Protein AF-A0A968WG81-F1 (afdb_monomer)

Sequence (202 aa):
MIAADGDDDGDSGSGKDNNNTRFKLDSTDYKTRAQYDSIQSTLPEADRDGWFKRMAQYRAIDLNNKYEGRKGEFSKDFAELFTANAPKVFFFLLPIFALILKLLYVRRDFFYSEHLVFTTNYYNFFYLAGSLVMLVGLIPYVGWIKYFLVVWMVVYPLVGMKRMYNQGWFKTFVKFSMLWFIFGFFVSLALVVDVFIIMLTL

pLDDT: mean 81.0, std 17.65, range [30.91, 96.12]

Radius of gyration: 30.21 Å; Cα contacts (8 Å, |Δi|>4): 90; chains: 1; bounding box: 57×90×64 Å

Secondary structure (DSSP, 8-state):
-------------------------------SHHHHHHHHHHS-GGGSPPHHHHHHHHHHHHHHHHTTT-HHHHHHHHHHHHHHHHHHHHHHHHHHHHHHHHHHTTTS---HHHHHHHHHHHHHHHHHHHHHHHHHHTSTT-TTHHHHHHHHHHHHHHHHHHHHHT--HHHHHHHHHHHHHHHHHHHHHHHHHHHHHHHHH-

Foldseek 3Di:
DDDDDDDDDDDDDDDPDDDDPPPPPPDDDDQALVSVVVVLVPDDPVPHDDPVRSVVVRLVNVVCNVCPVPVPVVVVLLVVLLVVCVVVLVVVLLLVLLVLVCVLPVVDPDDSVNSSVLSVVLVVLVVVLVVVLVVLVVPPPRNVVNVVSVVCNVVVNLVSQCVVVVDDSVSSVVSVVVSCVVSVVVSVVSVVVSVVVSSVVD

Mean predicted aligned error: 12.17 Å

Structure (mmCIF, N/CA/C/O backbone):
data_AF-A0A968WG81-F1
#
_entry.id   AF-A0A968WG81-F1
#
loop_
_atom_site.group_PDB
_atom_site.id
_atom_site.type_symbol
_atom_site.label_atom_id
_atom_site.label_alt_id
_atom_site.label_comp_id
_atom_site.label_asym_id
_atom_site.label_entity_id
_atom_site.label_seq_id
_atom_site.pdbx_PDB_ins_code
_atom_site.Cartn_x
_atom_site.Cartn_y
_atom_site.Cartn_z
_atom_site.occupancy
_atom_site.B_iso_or_equiv
_atom_site.auth_seq_id
_atom_site.auth_comp_id
_atom_site.auth_asym_id
_atom_site.auth_atom_id
_atom_site.pdbx_PDB_model_num
ATOM 1 N N . MET A 1 1 ? 29.981 -80.162 -21.508 1.00 38.12 1 MET A N 1
ATOM 2 C CA . MET A 1 1 ? 29.676 -79.144 -20.478 1.00 38.12 1 MET A CA 1
ATOM 3 C C . MET A 1 1 ? 29.376 -77.850 -21.214 1.00 38.12 1 MET A C 1
ATOM 5 O O . MET A 1 1 ? 30.265 -77.430 -21.931 1.00 38.12 1 MET A O 1
ATOM 9 N N . ILE A 1 2 ? 28.224 -77.185 -21.189 1.00 40.78 2 ILE A N 1
ATOM 10 C CA . ILE A 1 2 ? 26.904 -77.262 -20.528 1.00 40.78 2 ILE A CA 1
ATOM 11 C C . ILE A 1 2 ? 25.983 -76.470 -21.505 1.00 40.78 2 ILE A C 1
ATOM 13 O O . ILE A 1 2 ? 26.420 -75.423 -21.968 1.00 40.78 2 ILE A O 1
ATOM 17 N N . ALA A 1 3 ? 24.952 -77.108 -22.086 1.00 36.72 3 ALA A N 1
ATOM 18 C CA . ALA A 1 3 ? 23.501 -76.783 -22.012 1.00 36.72 3 ALA A CA 1
ATOM 19 C C . ALA A 1 3 ? 23.095 -75.338 -22.422 1.00 36.72 3 ALA A C 1
ATOM 21 O O . ALA A 1 3 ? 23.625 -74.393 -21.851 1.00 36.72 3 ALA A O 1
ATOM 22 N N . ALA A 1 4 ? 22.331 -75.154 -23.520 1.00 38.69 4 ALA A N 1
ATOM 23 C CA . ALA A 1 4 ? 20.842 -75.056 -23.628 1.00 38.69 4 ALA A CA 1
ATOM 24 C C . ALA A 1 4 ? 20.319 -73.711 -23.066 1.00 38.69 4 ALA A C 1
ATOM 26 O O . ALA A 1 4 ? 20.812 -73.281 -22.034 1.00 38.69 4 ALA A O 1
ATOM 27 N N . ASP A 1 5 ? 19.400 -72.934 -23.642 1.00 36.56 5 ASP A N 1
ATOM 28 C CA . ASP A 1 5 ? 18.126 -73.134 -24.367 1.00 36.56 5 ASP A CA 1
ATOM 29 C C . ASP A 1 5 ? 17.713 -71.682 -24.781 1.00 36.56 5 ASP A C 1
ATOM 31 O O . ASP A 1 5 ? 18.088 -70.750 -24.066 1.00 36.56 5 ASP A O 1
ATOM 35 N N . GLY A 1 6 ? 17.110 -71.325 -25.914 1.00 34.47 6 GLY A N 1
ATOM 36 C CA . GLY A 1 6 ? 15.789 -71.688 -26.428 1.00 34.47 6 GLY A CA 1
ATOM 37 C C . GLY A 1 6 ? 15.222 -70.477 -27.214 1.00 34.47 6 GLY A C 1
ATOM 38 O O . GLY A 1 6 ? 15.629 -69.339 -26.963 1.00 34.47 6 GLY A O 1
ATOM 39 N N . ASP A 1 7 ? 14.358 -70.774 -28.187 1.00 37.78 7 ASP A N 1
ATOM 40 C CA . ASP A 1 7 ? 13.654 -69.922 -29.174 1.00 37.78 7 ASP A CA 1
ATOM 41 C C . ASP A 1 7 ? 12.854 -68.741 -28.538 1.00 37.78 7 ASP A C 1
ATOM 43 O O . ASP A 1 7 ? 12.717 -68.682 -27.319 1.00 37.78 7 ASP A O 1
ATOM 47 N N . ASP A 1 8 ? 12.317 -67.714 -29.213 1.00 37.50 8 ASP A N 1
ATOM 48 C CA . ASP A 1 8 ? 11.469 -67.682 -30.415 1.00 37.50 8 ASP A CA 1
ATOM 49 C C . ASP A 1 8 ? 11.127 -66.201 -30.773 1.00 37.50 8 ASP A C 1
ATOM 51 O O . ASP A 1 8 ? 11.304 -65.309 -29.938 1.00 37.50 8 ASP A O 1
ATOM 55 N N . ASP A 1 9 ? 10.583 -65.977 -31.979 1.00 35.03 9 ASP A N 1
ATOM 56 C CA . ASP A 1 9 ? 9.740 -64.835 -32.423 1.00 35.03 9 ASP A CA 1
ATOM 57 C C . ASP A 1 9 ? 10.351 -63.403 -32.473 1.00 35.03 9 ASP A C 1
ATOM 59 O O . ASP A 1 9 ? 10.823 -62.842 -31.495 1.00 35.03 9 ASP A O 1
ATOM 63 N N . GLY A 1 10 ? 10.368 -62.638 -33.570 1.00 34.22 10 GLY A N 1
ATOM 64 C CA . GLY A 1 10 ? 9.351 -62.485 -34.602 1.00 34.22 10 GLY A CA 1
ATOM 65 C C . GLY A 1 10 ? 8.498 -61.231 -34.352 1.00 34.22 10 GLY A C 1
ATOM 66 O O . GLY A 1 10 ? 7.344 -61.379 -33.989 1.00 34.22 10 GLY A O 1
ATOM 67 N N . ASP A 1 11 ? 9.008 -60.007 -34.577 1.00 34.19 11 ASP A N 1
ATOM 68 C CA . ASP A 1 11 ? 8.126 -58.892 -34.974 1.00 34.19 11 ASP A CA 1
ATOM 69 C C . ASP A 1 11 ? 8.844 -57.751 -35.721 1.00 34.19 11 ASP A C 1
ATOM 71 O O . ASP A 1 11 ? 9.979 -57.356 -35.462 1.00 34.19 11 ASP A O 1
ATOM 75 N N . SER A 1 12 ? 8.099 -57.266 -36.697 1.00 35.53 12 SER A N 1
ATOM 76 C CA . SER A 1 12 ? 8.287 -56.252 -37.711 1.00 35.53 12 SER A CA 1
ATOM 77 C C . SER A 1 12 ? 8.796 -54.876 -37.244 1.00 35.53 12 SER A C 1
ATOM 79 O O . SER A 1 12 ? 8.215 -54.193 -36.410 1.00 35.53 12 SER A O 1
ATOM 81 N N . GLY A 1 13 ? 9.857 -54.397 -37.902 1.00 30.91 13 GLY A N 1
ATOM 82 C CA . GLY A 1 13 ? 10.343 -53.014 -37.827 1.00 30.91 13 GLY A CA 1
ATOM 83 C C . GLY A 1 13 ? 10.311 -52.342 -39.197 1.00 30.91 13 GLY A C 1
ATOM 84 O O . GLY A 1 13 ? 11.353 -51.992 -39.748 1.00 30.91 13 GLY A O 1
ATOM 85 N N . SER A 1 14 ? 9.114 -52.240 -39.776 1.00 31.94 14 SER A N 1
ATOM 86 C CA . SER A 1 14 ? 8.837 -51.527 -41.025 1.00 31.94 14 SER A CA 1
ATOM 87 C C . SER A 1 14 ? 9.015 -50.013 -40.862 1.00 31.94 14 SER A C 1
ATOM 89 O O . SER A 1 14 ? 8.583 -49.441 -39.866 1.00 31.94 14 SER A O 1
ATOM 91 N N . GLY A 1 15 ? 9.576 -49.373 -41.892 1.00 34.34 15 GLY A N 1
ATOM 92 C CA . GLY A 1 15 ? 9.214 -48.006 -42.279 1.00 34.34 15 GLY A CA 1
ATOM 93 C C . GLY A 1 15 ? 9.740 -46.879 -41.394 1.00 34.34 15 GLY A C 1
ATOM 94 O O . GLY A 1 15 ? 9.049 -46.368 -40.516 1.00 34.34 15 GLY A O 1
ATOM 95 N N . LYS A 1 16 ? 10.956 -46.414 -41.695 1.00 42.81 16 LYS A N 1
ATOM 96 C CA . LYS A 1 16 ? 11.398 -45.057 -41.349 1.00 42.81 16 LYS A CA 1
ATOM 97 C C . LYS A 1 16 ? 10.627 -44.051 -42.208 1.00 42.81 16 LYS A C 1
ATOM 99 O O . LYS A 1 16 ? 11.134 -43.604 -43.234 1.00 42.81 16 LYS A O 1
ATOM 104 N N . ASP A 1 17 ? 9.452 -43.657 -41.734 1.00 38.25 17 ASP A N 1
ATOM 105 C CA . ASP A 1 17 ? 8.605 -42.680 -42.412 1.00 38.25 17 ASP A CA 1
ATOM 106 C C . ASP A 1 17 ? 8.580 -41.383 -41.600 1.00 38.25 17 ASP A C 1
ATOM 108 O O . ASP A 1 17 ? 7.757 -41.115 -40.728 1.00 38.25 17 ASP A O 1
ATOM 112 N N . ASN A 1 18 ? 9.616 -40.610 -41.890 1.00 48.72 18 ASN A N 1
ATOM 113 C CA . ASN A 1 18 ? 9.790 -39.176 -41.736 1.00 48.72 18 ASN A CA 1
ATOM 114 C C . ASN A 1 18 ? 8.481 -38.383 -41.565 1.00 48.72 18 ASN A C 1
ATOM 116 O O . ASN A 1 18 ? 7.750 -38.179 -42.527 1.00 48.72 18 ASN A O 1
ATOM 120 N N . ASN A 1 19 ? 8.286 -37.785 -40.389 1.00 38.09 19 ASN A N 1
ATOM 121 C CA . ASN A 1 19 ? 7.702 -36.449 -40.302 1.00 38.09 19 ASN A CA 1
ATOM 122 C C . ASN A 1 19 ? 8.316 -35.672 -39.136 1.00 38.09 19 ASN A C 1
ATOM 124 O O . ASN A 1 19 ? 7.880 -35.697 -37.987 1.00 38.09 19 ASN A O 1
ATOM 128 N N . ASN A 1 20 ? 9.387 -34.968 -39.496 1.00 44.31 20 ASN A N 1
ATOM 129 C CA . ASN A 1 20 ? 9.942 -33.844 -38.768 1.00 44.31 20 ASN A CA 1
ATOM 130 C C . ASN A 1 20 ? 8.883 -32.732 -38.668 1.00 44.31 20 ASN A C 1
ATOM 132 O O . ASN A 1 20 ? 8.731 -31.928 -39.580 1.00 44.31 20 ASN A O 1
ATOM 136 N N . THR A 1 21 ? 8.231 -32.609 -37.519 1.00 45.41 21 THR A N 1
ATOM 137 C CA . THR A 1 21 ? 7.708 -31.320 -37.035 1.00 45.41 21 THR A CA 1
ATOM 138 C C . THR A 1 21 ? 8.411 -30.949 -35.736 1.00 45.41 21 THR A C 1
ATOM 140 O O . THR A 1 21 ? 7.819 -30.632 -34.710 1.00 45.41 21 THR A O 1
ATOM 143 N N . ARG A 1 22 ? 9.747 -30.957 -35.789 1.00 40.47 22 ARG A N 1
ATOM 144 C CA . ARG A 1 22 ? 10.586 -30.218 -34.844 1.00 40.47 22 ARG A CA 1
ATOM 145 C C . ARG A 1 22 ? 10.687 -28.763 -35.302 1.00 40.47 22 ARG A C 1
ATOM 147 O O . ARG A 1 22 ? 11.726 -28.337 -35.783 1.00 40.47 22 ARG A O 1
ATOM 154 N N . PHE A 1 23 ? 9.615 -28.000 -35.117 1.00 48.31 23 PHE A N 1
ATOM 155 C CA . PHE A 1 23 ? 9.710 -26.545 -34.988 1.00 48.31 23 PHE A CA 1
ATOM 156 C C . PHE A 1 23 ? 9.439 -26.187 -33.526 1.00 48.31 23 PHE A C 1
ATOM 158 O O . PHE A 1 23 ? 8.400 -25.655 -33.154 1.00 48.31 23 PHE A O 1
ATOM 165 N N . LYS A 1 24 ? 10.394 -26.543 -32.661 1.00 42.59 24 LYS A N 1
ATOM 166 C CA . LYS A 1 24 ? 10.554 -25.858 -31.379 1.00 42.59 24 LYS A CA 1
ATOM 167 C C . LYS A 1 24 ? 11.456 -24.664 -31.658 1.00 42.59 24 LYS A C 1
ATOM 169 O O . LYS A 1 24 ? 12.674 -24.795 -31.615 1.00 42.59 24 LYS A O 1
ATOM 174 N N . LEU A 1 25 ? 10.847 -23.538 -32.028 1.00 43.88 25 LEU A N 1
ATOM 175 C CA . LEU A 1 25 ? 11.513 -22.245 -31.920 1.00 43.88 25 LEU A CA 1
ATOM 176 C C . LEU A 1 25 ? 11.719 -22.012 -30.430 1.00 43.88 25 LEU A C 1
ATOM 178 O O . LEU A 1 25 ? 10.769 -21.721 -29.704 1.00 43.88 25 LEU A O 1
ATOM 182 N N . ASP A 1 26 ? 12.946 -22.257 -29.988 1.00 39.94 26 ASP A N 1
ATOM 183 C CA . ASP A 1 26 ? 13.397 -21.885 -28.662 1.00 39.94 26 ASP A CA 1
ATOM 184 C C . ASP A 1 26 ? 13.177 -20.377 -28.514 1.00 39.94 26 ASP A C 1
ATOM 186 O O . ASP A 1 26 ? 13.667 -19.554 -29.290 1.00 39.94 26 ASP A O 1
ATOM 190 N N . SER A 1 27 ? 12.270 -20.044 -27.615 1.00 49.78 27 SER A N 1
ATOM 191 C CA . SER A 1 27 ? 11.744 -18.710 -27.415 1.00 49.78 27 SER A CA 1
ATOM 192 C C . SER A 1 27 ? 12.778 -17.801 -26.746 1.00 49.78 27 SER A C 1
ATOM 194 O O . SER A 1 27 ? 13.464 -18.215 -25.815 1.00 49.78 27 SER A O 1
ATOM 196 N N . THR A 1 28 ? 12.710 -16.510 -27.098 1.00 52.19 28 THR A N 1
ATOM 197 C CA . THR A 1 28 ? 13.122 -15.334 -26.295 1.00 52.19 28 THR A CA 1
ATOM 198 C C . THR A 1 28 ? 14.596 -14.896 -26.318 1.00 52.19 28 THR A C 1
ATOM 200 O O . THR A 1 28 ? 15.265 -14.928 -25.294 1.00 52.19 28 THR A O 1
ATOM 203 N N . ASP A 1 29 ? 15.062 -14.335 -27.445 1.00 56.81 29 ASP A N 1
ATOM 204 C CA . ASP A 1 29 ? 16.218 -13.412 -27.433 1.00 56.81 29 ASP A CA 1
ATOM 205 C C . ASP A 1 29 ? 16.121 -12.345 -28.550 1.00 56.81 29 ASP A C 1
ATOM 207 O O . ASP A 1 29 ? 16.888 -12.309 -29.516 1.00 56.81 29 ASP A O 1
ATOM 211 N N . TYR A 1 30 ? 15.089 -11.496 -28.479 1.00 66.19 30 TYR A N 1
ATOM 212 C CA . TYR A 1 30 ? 14.940 -10.364 -29.399 1.00 66.19 30 TYR A CA 1
ATOM 213 C C . TYR A 1 30 ? 15.793 -9.192 -28.907 1.00 66.19 30 TYR A C 1
ATOM 215 O O . TYR A 1 30 ? 15.530 -8.638 -27.841 1.00 66.19 30 TYR A O 1
ATOM 223 N N . LYS A 1 31 ? 16.785 -8.768 -29.695 1.00 69.50 31 LYS A N 1
ATOM 224 C CA . LYS A 1 31 ? 17.648 -7.625 -29.352 1.00 69.50 31 LYS A CA 1
ATOM 225 C C . LYS A 1 31 ? 17.135 -6.302 -29.909 1.00 69.50 31 LYS A C 1
ATOM 227 O O . LYS A 1 31 ? 17.548 -5.231 -29.484 1.00 69.50 31 LYS A O 1
ATOM 232 N N . THR A 1 32 ? 16.240 -6.320 -30.894 1.00 80.50 32 THR A N 1
ATOM 233 C CA . THR A 1 32 ? 15.756 -5.084 -31.531 1.00 80.50 32 THR A CA 1
ATOM 234 C C . THR A 1 32 ? 14.333 -5.250 -32.045 1.00 80.50 32 THR A C 1
ATOM 236 O O . THR A 1 32 ? 13.949 -6.333 -32.483 1.00 80.50 32 THR A O 1
ATOM 239 N N . ARG A 1 33 ? 13.551 -4.160 -32.047 1.00 82.94 33 ARG A N 1
ATOM 240 C CA . ARG A 1 33 ? 12.171 -4.154 -32.565 1.00 82.94 33 ARG A CA 1
ATOM 241 C C . ARG A 1 33 ? 12.084 -4.688 -33.997 1.00 82.94 33 ARG A C 1
ATOM 243 O O . ARG A 1 33 ? 11.244 -5.529 -34.276 1.00 82.94 33 ARG A O 1
ATOM 250 N N . ALA A 1 34 ? 13.029 -4.298 -34.856 1.00 79.62 34 ALA A N 1
ATOM 251 C CA . ALA A 1 34 ? 13.120 -4.780 -36.235 1.00 79.62 34 ALA A CA 1
ATOM 252 C C . ALA A 1 34 ? 13.326 -6.305 -36.339 1.00 79.62 34 ALA A C 1
ATOM 254 O O . ALA A 1 34 ? 12.777 -6.945 -37.234 1.00 79.62 34 ALA A O 1
ATOM 255 N N . GLN A 1 35 ? 14.086 -6.903 -35.411 1.00 80.81 35 GLN A N 1
ATOM 256 C CA . GLN A 1 35 ? 14.273 -8.356 -35.353 1.00 80.81 35 GLN A CA 1
ATOM 257 C C . GLN A 1 35 ? 12.961 -9.050 -34.975 1.00 80.81 35 GLN A C 1
ATOM 259 O O . GLN A 1 35 ? 12.592 -10.048 -35.586 1.00 80.81 35 GLN A O 1
ATOM 264 N N . TYR A 1 36 ? 12.235 -8.495 -34.006 1.00 82.44 36 TYR A N 1
ATOM 265 C CA . TYR A 1 36 ? 10.932 -9.005 -33.597 1.00 82.44 36 TYR A CA 1
ATOM 266 C C . TYR A 1 36 ? 9.879 -8.878 -34.716 1.00 82.44 36 TYR A C 1
ATOM 268 O O . TYR A 1 36 ? 9.174 -9.844 -35.000 1.00 82.44 36 TYR A O 1
ATOM 276 N N . ASP A 1 37 ? 9.831 -7.747 -35.423 1.00 84.31 37 ASP A N 1
ATOM 277 C CA . ASP A 1 37 ? 8.897 -7.523 -36.537 1.00 84.31 37 ASP A CA 1
ATOM 278 C C . ASP A 1 37 ? 9.165 -8.453 -37.726 1.00 84.31 37 ASP A C 1
ATOM 280 O O . ASP A 1 37 ? 8.228 -8.958 -38.346 1.00 84.31 37 ASP A O 1
ATOM 284 N N . SER A 1 38 ? 10.440 -8.739 -38.010 1.00 82.75 38 SER A N 1
ATOM 285 C CA . SER A 1 38 ? 10.835 -9.705 -39.039 1.00 82.75 38 SER A CA 1
ATOM 286 C C . SER A 1 38 ? 10.301 -11.106 -38.720 1.00 82.75 38 SER A C 1
ATOM 288 O O . SER A 1 38 ? 9.640 -11.714 -39.561 1.00 82.75 38 SER A O 1
ATOM 290 N N . ILE A 1 39 ? 10.474 -11.581 -37.481 1.00 80.94 39 ILE A N 1
ATOM 291 C CA . ILE A 1 39 ? 9.947 -12.886 -37.043 1.00 80.94 39 ILE A CA 1
ATOM 292 C C . ILE A 1 39 ? 8.413 -12.908 -37.041 1.00 80.94 39 ILE A C 1
ATOM 294 O O . ILE A 1 39 ? 7.806 -13.904 -37.414 1.00 80.94 39 ILE A O 1
ATOM 298 N N . GLN A 1 40 ? 7.757 -11.807 -36.684 1.00 82.94 40 GLN A N 1
ATOM 299 C CA . GLN A 1 40 ? 6.297 -11.722 -36.759 1.00 82.94 40 GLN A CA 1
ATOM 300 C C . GLN A 1 40 ? 5.772 -11.757 -38.201 1.00 82.94 40 GLN A C 1
ATOM 302 O O . GLN A 1 40 ? 4.691 -12.289 -38.454 1.00 82.94 40 GLN A O 1
ATOM 307 N N . SER A 1 41 ? 6.530 -11.224 -39.161 1.00 81.44 41 SER A N 1
ATOM 308 C CA . SER A 1 41 ? 6.141 -11.249 -40.573 1.00 81.44 41 SER A CA 1
ATOM 309 C C . SER A 1 41 ? 6.217 -12.649 -41.195 1.00 81.44 41 SER A C 1
ATOM 311 O O . SER A 1 41 ? 5.419 -12.956 -42.081 1.00 81.44 41 SER A O 1
ATOM 313 N N . THR A 1 42 ? 7.117 -13.507 -40.697 1.00 83.44 42 THR A N 1
ATOM 314 C CA . THR A 1 42 ? 7.311 -14.883 -41.184 1.00 83.44 42 THR A CA 1
ATOM 315 C C . THR A 1 42 ? 6.339 -15.895 -40.578 1.00 83.44 42 THR A C 1
ATOM 317 O O . THR A 1 42 ? 6.202 -16.995 -41.113 1.00 83.44 42 THR A O 1
ATOM 320 N N . LEU A 1 43 ? 5.639 -15.537 -39.497 1.00 82.56 43 LEU A N 1
ATOM 321 C CA . LEU A 1 43 ? 4.617 -16.385 -38.888 1.00 82.56 43 LEU A CA 1
ATOM 322 C C . LEU A 1 43 ? 3.307 -16.376 -39.704 1.00 82.56 43 LEU A C 1
ATOM 324 O O . LEU A 1 43 ? 2.896 -15.311 -40.193 1.00 82.56 43 LEU A O 1
ATOM 328 N N . PRO A 1 44 ? 2.618 -17.532 -39.814 1.00 82.69 44 PRO A N 1
ATOM 329 C CA . PRO A 1 44 ? 1.248 -17.602 -40.319 1.00 82.69 44 PRO A CA 1
ATOM 330 C C . PRO A 1 44 ? 0.333 -16.635 -39.560 1.00 82.69 44 PRO A C 1
ATOM 332 O O . PRO A 1 44 ? 0.520 -16.420 -38.365 1.00 82.69 44 PRO A O 1
ATOM 335 N N . GLU A 1 45 ? -0.681 -16.063 -40.218 1.00 76.31 45 GLU A N 1
ATOM 336 C CA . GLU A 1 45 ? -1.527 -15.021 -39.603 1.00 76.31 45 GLU A CA 1
ATOM 337 C C . GLU A 1 45 ? -2.201 -15.461 -38.297 1.00 76.31 45 GLU A C 1
ATOM 339 O O . GLU A 1 45 ? -2.405 -14.636 -37.409 1.00 76.31 45 GLU A O 1
ATOM 344 N N . ALA A 1 46 ? -2.485 -16.760 -38.167 1.00 79.69 46 ALA A N 1
ATOM 345 C CA . ALA A 1 46 ? -3.059 -17.368 -36.971 1.00 79.69 46 ALA A CA 1
ATOM 346 C C . ALA A 1 46 ? -2.100 -17.403 -35.762 1.00 79.69 46 ALA A C 1
ATOM 348 O O . ALA A 1 46 ? -2.570 -17.417 -34.627 1.00 79.69 46 ALA A O 1
ATOM 349 N N . ASP A 1 47 ? -0.784 -17.368 -35.995 1.00 80.75 47 ASP A N 1
ATOM 350 C CA . ASP A 1 47 ? 0.257 -17.488 -34.963 1.00 80.75 47 ASP A CA 1
ATOM 351 C C . ASP A 1 47 ? 0.938 -16.148 -34.636 1.00 80.75 47 ASP A C 1
ATOM 353 O O . ASP A 1 47 ? 1.838 -16.082 -33.794 1.00 80.75 47 ASP A O 1
ATOM 357 N N . ARG A 1 48 ? 0.522 -15.059 -35.295 1.00 84.50 48 ARG A N 1
ATOM 358 C CA . ARG A 1 48 ? 1.059 -13.717 -35.045 1.00 84.50 48 ARG A CA 1
ATOM 359 C C . ARG A 1 48 ? 0.638 -13.205 -33.673 1.00 84.50 48 ARG A C 1
ATOM 361 O O . ARG A 1 48 ? -0.507 -13.337 -33.241 1.00 84.50 48 ARG A O 1
ATOM 368 N N . ASP A 1 49 ? 1.558 -12.519 -33.011 1.00 84.19 49 ASP A N 1
ATOM 369 C CA . ASP A 1 49 ? 1.303 -11.900 -31.721 1.00 84.19 49 ASP A CA 1
ATOM 370 C C . ASP A 1 49 ? 0.242 -10.797 -31.854 1.00 84.19 49 ASP A C 1
ATOM 372 O O . ASP A 1 49 ? 0.373 -9.835 -32.629 1.00 84.19 49 ASP A O 1
ATOM 376 N N . GLY A 1 50 ? -0.805 -10.910 -31.033 1.00 86.56 50 GLY A N 1
ATOM 377 C CA . GLY A 1 50 ? -1.814 -9.869 -30.871 1.00 86.56 50 GLY A CA 1
ATOM 378 C C . GLY A 1 50 ? -1.208 -8.555 -30.370 1.00 86.56 50 GLY A C 1
ATOM 379 O O . GLY A 1 50 ? -0.101 -8.513 -29.828 1.00 86.56 50 GLY A O 1
ATOM 380 N N . TRP A 1 51 ? -1.954 -7.462 -30.522 1.00 83.31 51 TRP A N 1
ATOM 381 C CA . TRP A 1 51 ? -1.451 -6.110 -30.258 1.00 83.31 51 TRP A CA 1
ATOM 382 C C . TRP A 1 51 ? -0.888 -5.919 -28.836 1.00 83.31 51 TRP A C 1
ATOM 384 O O . TRP A 1 51 ? 0.132 -5.255 -28.666 1.00 83.31 51 TRP A O 1
ATOM 394 N N . PHE A 1 52 ? -1.489 -6.556 -27.825 1.00 82.56 52 PHE A N 1
ATOM 395 C CA . PHE A 1 52 ? -1.007 -6.511 -26.441 1.00 82.56 52 PHE A CA 1
ATOM 396 C C . PHE A 1 52 ? 0.336 -7.217 -26.252 1.00 82.56 52 PHE A C 1
ATOM 398 O O . PHE A 1 52 ? 1.237 -6.679 -25.610 1.00 82.56 52 PHE A O 1
ATOM 405 N N . LYS A 1 53 ? 0.481 -8.420 -26.818 1.00 82.19 53 LYS A N 1
ATOM 406 C CA . LYS A 1 53 ? 1.714 -9.207 -26.714 1.00 82.19 53 LYS A CA 1
ATOM 407 C C . LYS A 1 53 ? 2.854 -8.499 -27.445 1.00 82.19 53 LYS A C 1
ATOM 409 O O . LYS A 1 53 ? 3.949 -8.397 -26.909 1.00 82.19 53 LYS A O 1
ATOM 414 N N . ARG A 1 54 ? 2.545 -7.885 -28.589 1.00 84.56 54 ARG A N 1
ATOM 415 C CA . ARG A 1 54 ? 3.448 -7.0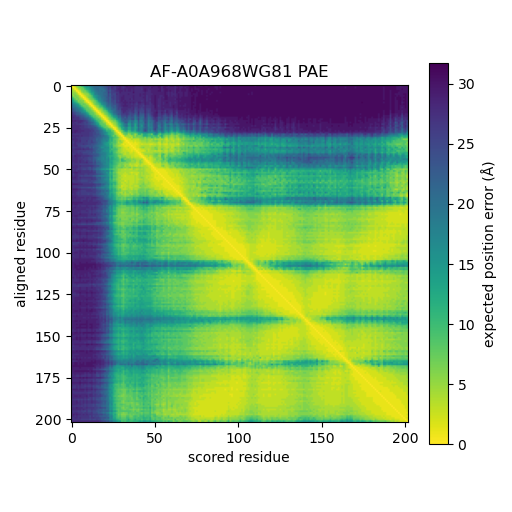14 -29.348 1.00 84.56 54 ARG A CA 1
ATOM 416 C C . ARG A 1 54 ? 3.934 -5.811 -28.552 1.00 84.56 54 ARG A C 1
ATOM 418 O O . ARG A 1 54 ? 5.132 -5.565 -28.469 1.00 84.56 54 ARG A O 1
ATOM 425 N N . MET A 1 55 ? 3.001 -5.096 -27.926 1.00 83.19 55 MET A N 1
ATOM 426 C CA . MET A 1 55 ? 3.306 -3.948 -27.075 1.00 83.19 55 MET A CA 1
ATOM 427 C C . MET A 1 55 ? 4.217 -4.352 -25.909 1.00 83.19 55 MET A C 1
ATOM 429 O O . MET A 1 55 ? 5.200 -3.667 -25.638 1.00 83.19 55 MET A O 1
ATOM 433 N N . ALA A 1 56 ? 3.937 -5.486 -25.260 1.00 83.06 56 ALA A N 1
ATOM 434 C CA . ALA A 1 56 ? 4.775 -6.015 -24.187 1.00 83.06 56 ALA A CA 1
ATOM 435 C C . ALA A 1 56 ? 6.183 -6.401 -24.678 1.00 83.06 56 ALA A C 1
ATOM 437 O O . ALA A 1 56 ? 7.165 -6.071 -24.017 1.00 83.06 56 ALA A O 1
ATOM 438 N N . GLN A 1 57 ? 6.294 -7.039 -25.848 1.00 83.06 57 GLN A N 1
ATOM 439 C CA . GLN A 1 57 ? 7.579 -7.419 -26.448 1.00 83.06 57 GLN A CA 1
ATOM 440 C C . GLN A 1 57 ? 8.418 -6.198 -26.830 1.00 83.06 57 GLN A C 1
ATOM 442 O O . GLN A 1 57 ? 9.598 -6.147 -26.496 1.00 83.06 57 GLN A O 1
ATOM 447 N N . TYR A 1 58 ? 7.820 -5.171 -27.442 1.00 84.50 58 TYR A N 1
ATOM 448 C CA . TYR A 1 58 ? 8.538 -3.927 -27.727 1.00 84.50 58 TYR A CA 1
ATOM 449 C C . TYR A 1 58 ? 9.096 -3.287 -26.461 1.00 84.50 58 TYR A C 1
ATOM 451 O O . TYR A 1 58 ? 10.266 -2.917 -26.446 1.00 84.50 58 TYR A O 1
ATOM 459 N N . ARG A 1 59 ? 8.302 -3.224 -25.386 1.00 83.25 59 ARG A N 1
ATOM 460 C CA . ARG A 1 59 ? 8.763 -2.675 -24.106 1.00 83.25 59 ARG A CA 1
ATOM 461 C C . ARG A 1 59 ? 9.877 -3.511 -23.495 1.00 83.25 59 ARG A C 1
ATOM 463 O O . ARG A 1 59 ? 10.873 -2.946 -23.067 1.00 83.25 59 ARG A O 1
ATOM 470 N N . ALA A 1 60 ? 9.766 -4.836 -23.516 1.00 80.94 60 ALA A N 1
ATOM 471 C CA . ALA A 1 60 ? 10.834 -5.708 -23.037 1.00 80.94 60 ALA A CA 1
ATOM 472 C C . ALA A 1 60 ? 12.156 -5.470 -23.793 1.00 80.94 60 ALA A C 1
ATOM 474 O O . ALA A 1 60 ? 13.207 -5.369 -23.163 1.00 80.94 60 ALA A O 1
ATOM 475 N N . ILE A 1 61 ? 12.097 -5.309 -25.120 1.00 82.81 61 ILE A N 1
ATOM 476 C CA . ILE A 1 61 ? 13.263 -5.006 -25.963 1.00 82.81 61 ILE A CA 1
ATOM 477 C C . ILE A 1 61 ? 13.829 -3.614 -25.645 1.00 82.81 61 ILE A C 1
ATOM 479 O O . ILE A 1 61 ? 15.039 -3.471 -25.486 1.00 82.81 61 ILE A O 1
ATOM 483 N N . ASP A 1 62 ? 12.977 -2.592 -25.527 1.00 83.44 62 ASP A N 1
ATOM 484 C CA . ASP A 1 62 ? 13.404 -1.223 -25.209 1.00 83.44 62 ASP A CA 1
ATOM 485 C C . ASP A 1 62 ? 14.087 -1.145 -23.843 1.00 83.44 62 ASP A C 1
ATOM 487 O O . ASP A 1 62 ? 15.154 -0.546 -23.726 1.00 83.44 62 ASP A O 1
ATOM 491 N N . LEU A 1 63 ? 13.501 -1.779 -22.822 1.00 79.31 63 LEU A N 1
ATOM 492 C CA . LEU A 1 63 ? 14.075 -1.836 -21.482 1.00 79.31 63 LEU A CA 1
ATOM 493 C C . LEU A 1 63 ? 15.401 -2.603 -21.492 1.00 79.31 63 LEU A C 1
ATOM 495 O O . LEU A 1 63 ? 16.380 -2.134 -20.914 1.00 79.31 63 LEU A O 1
ATOM 499 N N . ASN A 1 64 ? 15.464 -3.751 -22.170 1.00 81.12 64 ASN A N 1
ATOM 500 C CA . ASN A 1 64 ? 16.697 -4.529 -22.255 1.00 81.12 64 ASN A CA 1
ATOM 501 C C . ASN A 1 64 ? 17.823 -3.732 -22.927 1.00 81.12 64 ASN A C 1
ATOM 503 O O . ASN A 1 64 ? 18.930 -3.697 -22.402 1.00 81.12 64 ASN A O 1
ATOM 507 N N . ASN A 1 65 ? 17.526 -3.018 -24.015 1.00 81.56 65 ASN A N 1
ATOM 508 C CA . ASN A 1 65 ? 18.497 -2.171 -24.711 1.00 81.56 65 ASN A CA 1
ATOM 509 C C . ASN A 1 65 ? 18.891 -0.938 -23.888 1.00 81.56 65 ASN A C 1
ATOM 511 O O . ASN A 1 65 ? 20.061 -0.563 -23.847 1.00 81.56 65 ASN A O 1
ATOM 515 N N . LYS A 1 66 ? 17.936 -0.307 -23.193 1.00 79.56 66 LYS A N 1
ATOM 516 C CA . LYS A 1 66 ? 18.194 0.853 -22.327 1.00 79.56 66 LYS A CA 1
ATOM 517 C C . LYS A 1 66 ? 19.142 0.496 -21.181 1.00 79.56 66 LYS A C 1
ATOM 519 O O . LYS A 1 66 ? 20.009 1.303 -20.839 1.00 79.56 66 LYS A O 1
ATOM 524 N N . TYR A 1 67 ? 19.009 -0.702 -20.616 1.00 80.94 67 TYR A N 1
ATOM 525 C CA . TYR A 1 67 ? 19.789 -1.165 -19.465 1.00 80.94 67 TYR A CA 1
ATOM 526 C C . TYR A 1 67 ? 20.870 -2.204 -19.818 1.00 80.94 67 TYR A C 1
ATOM 528 O O . TYR A 1 67 ? 21.479 -2.788 -18.913 1.00 80.94 67 TYR A O 1
ATOM 536 N N . GLU A 1 68 ? 21.166 -2.409 -21.106 1.00 76.06 68 GLU A N 1
ATOM 537 C CA . GLU A 1 68 ? 22.229 -3.308 -21.562 1.00 76.06 68 GLU A CA 1
ATOM 538 C C . GLU A 1 68 ? 23.575 -2.849 -20.974 1.00 76.06 68 GLU A C 1
ATOM 540 O O . GLU A 1 68 ? 23.943 -1.676 -21.027 1.00 76.06 68 GLU A O 1
ATOM 545 N N . GLY A 1 69 ? 24.285 -3.757 -20.298 1.00 73.25 69 GLY A N 1
ATOM 546 C CA . GLY A 1 69 ? 25.533 -3.439 -19.589 1.00 73.25 69 GLY A CA 1
ATOM 547 C C . GLY A 1 69 ? 25.382 -2.642 -18.280 1.00 73.25 69 GLY A C 1
ATOM 548 O O . GLY A 1 69 ? 26.361 -2.506 -17.550 1.00 73.25 69 GLY A O 1
ATOM 549 N N . ARG A 1 70 ? 24.173 -2.183 -17.916 1.00 80.75 70 ARG A N 1
ATOM 550 C CA . ARG A 1 70 ? 23.886 -1.348 -16.726 1.00 80.75 70 ARG A CA 1
ATOM 551 C C . ARG A 1 70 ? 22.837 -1.983 -15.812 1.00 80.75 70 ARG A C 1
ATOM 553 O O . ARG A 1 70 ? 21.900 -1.337 -15.348 1.00 80.75 70 ARG A O 1
ATOM 560 N N . LYS A 1 71 ? 23.021 -3.273 -15.506 1.00 69.00 71 LYS A N 1
ATOM 561 C CA . LYS A 1 71 ? 22.065 -4.111 -14.748 1.00 69.00 71 LYS A CA 1
ATOM 562 C C . LYS A 1 71 ? 21.636 -3.541 -13.380 1.00 69.00 71 LYS A C 1
ATOM 564 O O . LYS A 1 71 ? 20.585 -3.924 -12.883 1.00 69.00 71 LYS A O 1
ATOM 569 N N . GLY A 1 72 ? 22.418 -2.638 -12.779 1.00 77.38 72 GLY A N 1
ATOM 570 C CA . GLY A 1 72 ? 22.085 -1.980 -11.508 1.00 77.38 72 GLY A CA 1
ATOM 571 C C . GLY A 1 72 ? 21.324 -0.652 -11.624 1.00 77.38 72 GLY A C 1
ATOM 572 O O . GLY A 1 72 ? 20.846 -0.157 -10.606 1.00 77.38 72 GLY A O 1
ATOM 573 N N . GLU A 1 73 ? 21.216 -0.056 -12.817 1.00 86.44 73 GLU A N 1
ATOM 574 C CA . GLU A 1 73 ? 20.474 1.202 -13.020 1.00 86.44 73 GLU A CA 1
ATOM 575 C C . GLU A 1 73 ? 18.968 0.951 -13.103 1.00 86.44 73 GLU A C 1
ATOM 577 O O . GLU A 1 73 ? 18.207 1.662 -12.459 1.00 86.44 73 GLU A O 1
ATOM 582 N N . PHE A 1 74 ? 18.539 -0.137 -13.755 1.00 86.00 74 PHE A N 1
ATOM 583 C CA . PHE A 1 74 ? 17.119 -0.503 -13.833 1.00 86.00 74 PHE A CA 1
ATOM 584 C C . PHE A 1 74 ? 16.459 -0.591 -12.452 1.00 86.00 74 PHE A C 1
ATOM 586 O O . PHE A 1 74 ? 15.407 -0.003 -12.223 1.00 86.00 74 PHE A O 1
ATOM 593 N N . SER A 1 75 ? 17.081 -1.309 -11.510 1.00 87.62 75 SER A N 1
ATOM 594 C CA . SER A 1 75 ? 16.513 -1.482 -10.170 1.00 87.62 75 SER A CA 1
ATOM 595 C C . SER A 1 75 ? 16.472 -0.179 -9.375 1.00 87.62 75 SER A C 1
ATOM 597 O O . SER A 1 75 ? 15.599 -0.022 -8.526 1.00 87.62 75 SER A O 1
ATOM 599 N N . LYS A 1 76 ? 17.410 0.743 -9.631 1.00 90.12 76 LYS A N 1
ATOM 600 C CA . LYS A 1 76 ? 17.433 2.065 -8.994 1.00 90.12 76 LYS A CA 1
ATOM 601 C C . LYS A 1 76 ? 16.310 2.937 -9.541 1.00 90.12 76 LYS A C 1
ATOM 603 O O . LYS A 1 76 ? 15.500 3.398 -8.746 1.00 90.12 76 LYS A O 1
ATOM 608 N N . ASP A 1 77 ? 16.210 3.062 -10.863 1.00 90.88 77 ASP A N 1
ATOM 609 C CA . ASP A 1 77 ? 15.156 3.834 -11.531 1.00 90.88 77 ASP A CA 1
ATOM 610 C C . ASP A 1 77 ? 13.768 3.294 -11.162 1.00 90.88 77 ASP A C 1
ATOM 612 O O . ASP A 1 77 ? 12.856 4.049 -10.832 1.00 90.88 77 ASP A O 1
ATOM 616 N N . PHE A 1 78 ? 13.612 1.966 -11.147 1.00 91.44 78 PHE A N 1
ATOM 617 C CA . PHE A 1 78 ? 12.377 1.321 -10.718 1.00 91.44 78 PHE A CA 1
ATOM 618 C C . PHE A 1 78 ? 12.044 1.649 -9.257 1.00 91.44 78 PHE A C 1
ATOM 620 O O . PHE A 1 78 ? 10.913 2.029 -8.964 1.00 91.44 78 PHE A O 1
ATOM 627 N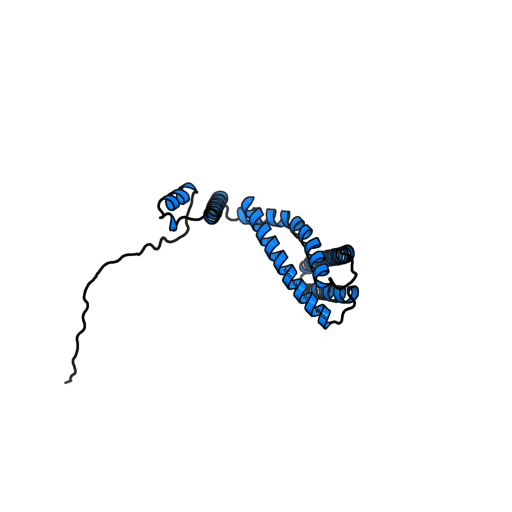 N . ALA A 1 79 ? 13.005 1.520 -8.334 1.00 93.06 79 ALA A N 1
ATOM 628 C CA . ALA A 1 79 ? 12.782 1.808 -6.916 1.00 93.06 79 ALA A CA 1
ATOM 629 C C . ALA A 1 79 ? 12.472 3.291 -6.663 1.00 93.06 79 ALA A C 1
ATOM 631 O O . ALA A 1 79 ? 11.637 3.607 -5.811 1.00 93.06 79 ALA A O 1
ATOM 632 N N . GLU A 1 80 ? 13.110 4.192 -7.408 1.00 93.69 80 GLU A N 1
ATOM 633 C CA . GLU A 1 80 ? 12.852 5.628 -7.361 1.00 93.69 80 GLU A CA 1
ATOM 634 C C . GLU A 1 80 ? 11.425 5.942 -7.818 1.00 93.69 80 GLU A C 1
ATOM 636 O O . GLU A 1 80 ? 10.665 6.559 -7.069 1.00 93.69 80 GLU A O 1
ATOM 641 N N . LEU A 1 81 ? 11.018 5.441 -8.990 1.00 93.38 81 LEU A N 1
ATOM 642 C CA . LEU A 1 81 ? 9.665 5.633 -9.519 1.00 93.38 81 LEU A CA 1
ATOM 643 C C . LEU A 1 81 ? 8.595 4.995 -8.620 1.00 93.38 81 LEU A C 1
ATOM 645 O O . LEU A 1 81 ? 7.568 5.619 -8.351 1.00 93.38 81 LEU A O 1
ATOM 649 N N . PHE A 1 82 ? 8.849 3.792 -8.100 1.00 92.75 82 PHE A N 1
ATOM 650 C CA . PHE A 1 82 ? 7.949 3.103 -7.173 1.00 92.75 82 PHE A CA 1
ATOM 651 C C . PHE A 1 82 ? 7.753 3.902 -5.879 1.00 92.75 82 PHE A C 1
ATOM 653 O O . PHE A 1 82 ? 6.626 4.142 -5.442 1.00 92.75 82 PHE A O 1
ATOM 660 N N . THR A 1 83 ? 8.844 4.394 -5.286 1.00 92.81 83 THR A N 1
ATOM 661 C CA . THR A 1 83 ? 8.780 5.215 -4.067 1.00 92.81 83 THR A CA 1
ATOM 662 C C . THR A 1 83 ? 8.098 6.558 -4.336 1.00 92.81 83 THR A C 1
ATOM 664 O O . THR A 1 83 ? 7.311 7.022 -3.510 1.00 92.81 83 THR A O 1
ATOM 667 N N . ALA A 1 84 ? 8.327 7.161 -5.505 1.00 93.38 84 ALA A N 1
ATOM 668 C CA . ALA A 1 84 ? 7.677 8.403 -5.919 1.00 93.38 84 ALA A CA 1
ATOM 669 C C . ALA A 1 84 ? 6.161 8.244 -6.143 1.00 93.38 84 ALA A C 1
ATOM 671 O O . ALA A 1 84 ? 5.398 9.195 -5.942 1.00 93.38 84 ALA A O 1
ATOM 672 N N . ASN A 1 85 ? 5.700 7.051 -6.528 1.00 92.75 85 ASN A N 1
ATOM 673 C CA . ASN A 1 85 ? 4.281 6.763 -6.723 1.00 92.75 85 ASN A CA 1
ATOM 674 C C . ASN A 1 85 ? 3.564 6.263 -5.462 1.00 92.75 85 ASN A C 1
ATOM 676 O O . ASN A 1 85 ? 2.346 6.440 -5.363 1.00 92.75 85 ASN A O 1
ATOM 680 N N . ALA A 1 86 ? 4.281 5.724 -4.470 1.00 90.25 86 ALA A N 1
ATOM 681 C CA . ALA A 1 86 ? 3.686 5.193 -3.242 1.00 90.25 86 ALA A CA 1
ATOM 682 C C . ALA A 1 86 ? 2.697 6.162 -2.547 1.00 90.25 86 ALA A C 1
ATOM 684 O O . ALA A 1 86 ? 1.584 5.730 -2.226 1.00 90.25 86 ALA A O 1
ATOM 685 N N . PRO A 1 87 ? 2.985 7.476 -2.382 1.00 90.75 87 PRO A N 1
ATOM 686 C CA . PRO A 1 87 ? 2.022 8.414 -1.798 1.00 90.75 87 PRO A CA 1
ATOM 687 C C . PRO A 1 87 ? 0.716 8.527 -2.595 1.00 90.75 87 PRO A C 1
ATOM 689 O O . PRO A 1 87 ? -0.357 8.629 -2.001 1.00 90.75 87 PRO A O 1
ATOM 692 N N . LYS A 1 88 ? 0.782 8.467 -3.934 1.00 91.44 88 LYS A N 1
ATOM 693 C CA . LYS A 1 88 ? -0.399 8.533 -4.813 1.00 91.44 88 LYS A CA 1
ATOM 694 C C . LYS A 1 88 ? -1.273 7.293 -4.637 1.00 91.44 88 LYS A C 1
ATOM 696 O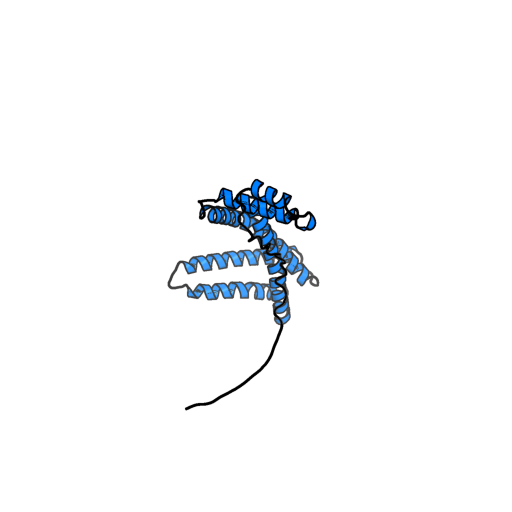 O . LYS A 1 88 ? -2.489 7.413 -4.496 1.00 91.44 88 LYS A O 1
ATOM 701 N N . VAL A 1 89 ? -0.650 6.113 -4.591 1.00 92.81 89 VAL A N 1
ATOM 702 C CA . VAL A 1 89 ? -1.343 4.836 -4.363 1.00 92.81 89 VAL A CA 1
ATOM 703 C C . VAL A 1 89 ? -2.028 4.840 -2.996 1.00 92.81 89 VAL A C 1
ATOM 705 O O . VAL A 1 89 ? -3.218 4.540 -2.902 1.00 92.81 89 VAL A O 1
ATOM 708 N N . PHE A 1 90 ? -1.328 5.257 -1.936 1.00 90.69 90 PHE A N 1
ATOM 709 C CA . PHE A 1 90 ? -1.920 5.350 -0.599 1.00 90.69 90 PHE A CA 1
ATOM 710 C C . PHE A 1 90 ? -3.071 6.352 -0.526 1.00 90.69 90 PHE A C 1
ATOM 712 O O . PHE A 1 90 ? -4.086 6.059 0.107 1.00 90.69 90 PHE A O 1
ATOM 719 N N . PHE A 1 91 ? -2.957 7.496 -1.206 1.00 91.50 91 PHE A N 1
ATOM 720 C CA . PHE A 1 91 ? -4.031 8.485 -1.262 1.00 91.50 91 PHE A CA 1
ATOM 721 C C . PHE A 1 91 ? -5.310 7.917 -1.890 1.00 91.50 91 PHE A C 1
ATOM 723 O O . PHE A 1 91 ? -6.400 8.196 -1.399 1.00 91.50 91 PHE A O 1
ATOM 730 N N . PHE A 1 92 ? -5.193 7.079 -2.924 1.00 92.75 92 PHE A N 1
ATOM 731 C CA . PHE A 1 92 ? -6.337 6.416 -3.557 1.00 92.75 92 PHE A CA 1
ATOM 732 C C . PHE A 1 92 ? -6.902 5.251 -2.725 1.00 92.75 92 PHE A C 1
ATOM 734 O O . PHE A 1 92 ? -8.110 5.007 -2.725 1.00 92.75 92 PHE A O 1
ATOM 741 N N . LEU A 1 93 ? -6.058 4.550 -1.963 1.00 92.94 93 LEU A N 1
ATOM 742 C CA . LEU A 1 93 ? -6.488 3.447 -1.099 1.00 92.94 93 LEU A CA 1
ATOM 743 C C . LEU A 1 93 ? -7.300 3.910 0.120 1.00 92.94 93 LEU A C 1
ATOM 745 O O . LEU A 1 93 ? -8.181 3.175 0.560 1.00 92.94 93 LEU A O 1
ATOM 749 N N . LEU A 1 94 ? -7.061 5.121 0.634 1.00 91.56 94 LEU A N 1
ATOM 750 C CA . LEU A 1 94 ? -7.828 5.708 1.744 1.00 91.56 94 LEU A CA 1
ATOM 751 C C . LEU A 1 94 ? -9.351 5.756 1.482 1.00 91.56 94 LEU A C 1
ATOM 753 O O . LEU A 1 94 ? -10.106 5.163 2.260 1.00 91.56 94 LEU A O 1
ATOM 757 N N . PRO A 1 95 ? -9.848 6.413 0.412 1.00 90.88 95 PRO A N 1
ATOM 758 C CA . PRO A 1 95 ? -11.277 6.448 0.120 1.00 90.88 95 PRO A CA 1
ATOM 759 C C . PRO A 1 95 ? -11.828 5.064 -0.232 1.00 90.88 95 PRO A C 1
ATOM 761 O O . PRO A 1 95 ? -12.966 4.767 0.121 1.00 90.88 95 PRO A O 1
ATOM 764 N N . ILE A 1 96 ? -11.034 4.186 -0.856 1.00 94.12 96 ILE A N 1
ATOM 765 C CA . ILE A 1 96 ? -11.443 2.799 -1.122 1.00 94.12 96 ILE A CA 1
ATOM 766 C C . ILE A 1 96 ? -11.675 2.041 0.182 1.00 94.12 96 ILE A C 1
ATOM 768 O O . ILE A 1 96 ? -12.713 1.405 0.341 1.00 94.12 96 ILE A O 1
ATOM 772 N N . PHE A 1 97 ? -10.752 2.120 1.138 1.00 93.44 97 PHE A N 1
ATOM 773 C CA . PHE A 1 97 ? -10.895 1.450 2.426 1.00 93.44 97 PHE A CA 1
ATOM 7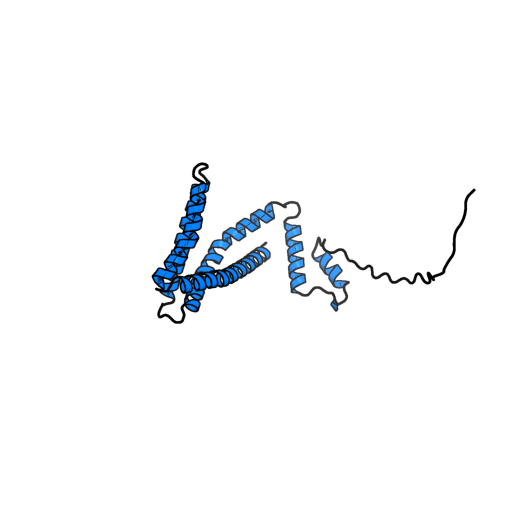74 C C . PHE A 1 97 ? -12.139 1.954 3.174 1.00 93.44 97 PHE A C 1
ATOM 776 O O . PHE A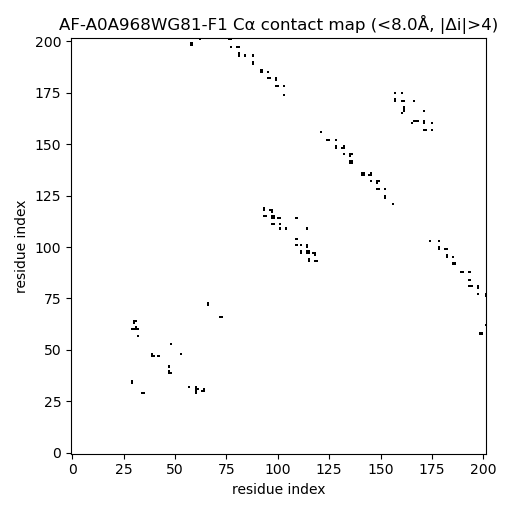 1 97 ? -12.944 1.152 3.658 1.00 93.44 97 PHE A O 1
ATOM 783 N N . ALA A 1 98 ? -12.357 3.273 3.194 1.00 92.94 98 ALA A N 1
ATOM 784 C CA . ALA A 1 98 ? -13.558 3.874 3.770 1.00 92.94 98 ALA A CA 1
ATOM 785 C C . ALA A 1 98 ? -14.842 3.423 3.049 1.00 92.94 98 ALA A C 1
ATOM 787 O O . ALA A 1 98 ? -15.860 3.157 3.691 1.00 92.94 98 ALA A O 1
ATOM 788 N N . LEU A 1 99 ? -14.799 3.288 1.720 1.00 93.44 99 LEU A N 1
ATOM 789 C CA . LEU A 1 99 ? -15.917 2.811 0.909 1.00 93.44 99 LEU A CA 1
ATOM 790 C C . LEU A 1 99 ? -16.235 1.336 1.181 1.00 93.44 99 LEU A C 1
ATOM 792 O O . LEU A 1 99 ? -17.408 0.986 1.304 1.00 93.44 99 LEU A O 1
ATOM 796 N N . ILE A 1 100 ? -15.221 0.479 1.331 1.00 92.50 100 ILE A N 1
ATOM 797 C CA . ILE A 1 100 ? -15.408 -0.934 1.693 1.00 92.50 100 ILE A CA 1
ATOM 798 C C . ILE A 1 100 ? -16.032 -1.036 3.087 1.00 92.50 100 ILE A C 1
ATOM 800 O O . ILE A 1 100 ? -16.975 -1.805 3.281 1.00 92.50 100 ILE A O 1
ATOM 804 N N . LEU A 1 101 ? -15.570 -0.229 4.051 1.00 90.12 101 LEU A N 1
ATOM 805 C CA . LEU A 1 101 ? -16.197 -0.146 5.371 1.00 90.12 101 LEU A CA 1
ATOM 806 C C . LEU A 1 101 ? -17.663 0.280 5.273 1.00 90.12 101 LEU A C 1
ATOM 808 O O . LEU A 1 101 ? -18.523 -0.386 5.850 1.00 90.12 101 LEU A O 1
ATOM 812 N N . LYS A 1 102 ? -17.969 1.326 4.500 1.00 89.75 102 LYS A N 1
ATOM 813 C CA . LYS A 1 102 ? -19.352 1.757 4.260 1.00 89.75 102 LYS A CA 1
ATOM 814 C C . LYS A 1 102 ? -20.197 0.627 3.667 1.00 89.75 102 LYS A C 1
ATOM 816 O O . LYS A 1 102 ? -21.308 0.391 4.131 1.00 89.75 102 LYS A O 1
ATOM 821 N N . LEU A 1 103 ? -19.675 -0.109 2.685 1.00 90.75 103 LEU A N 1
ATOM 822 C CA . LEU A 1 103 ? -20.380 -1.229 2.057 1.00 90.75 103 LEU A CA 1
ATOM 823 C C . LEU A 1 103 ? -20.650 -2.367 3.057 1.00 90.75 103 LEU A C 1
ATOM 825 O O . LEU A 1 103 ? -21.756 -2.902 3.124 1.00 90.75 103 LEU A O 1
ATOM 829 N N . LEU A 1 104 ? -19.667 -2.698 3.893 1.00 88.38 104 LEU A N 1
ATOM 830 C CA . LEU A 1 104 ? -19.767 -3.763 4.893 1.00 88.38 104 LEU A CA 1
ATOM 831 C C . LEU A 1 104 ? -20.692 -3.406 6.073 1.00 88.38 104 LEU A C 1
ATOM 833 O O . LEU A 1 104 ? -21.229 -4.286 6.763 1.00 88.38 104 LEU A O 1
ATOM 837 N N . TYR A 1 105 ? -20.887 -2.109 6.314 1.00 85.69 105 TYR A N 1
ATOM 838 C CA . TYR A 1 105 ? -21.737 -1.559 7.367 1.00 85.69 105 TYR A CA 1
ATOM 839 C C . TYR A 1 105 ? -22.961 -0.800 6.833 1.00 85.69 105 TYR A C 1
ATOM 841 O O . TYR A 1 105 ? -23.598 -0.094 7.602 1.00 85.69 105 TYR A O 1
ATOM 849 N N . VAL A 1 106 ? -23.383 -1.053 5.585 1.00 83.19 106 VAL A N 1
ATOM 850 C CA . VAL A 1 106 ? -24.489 -0.345 4.900 1.00 83.19 106 VAL A CA 1
ATOM 851 C C . VAL A 1 106 ? -2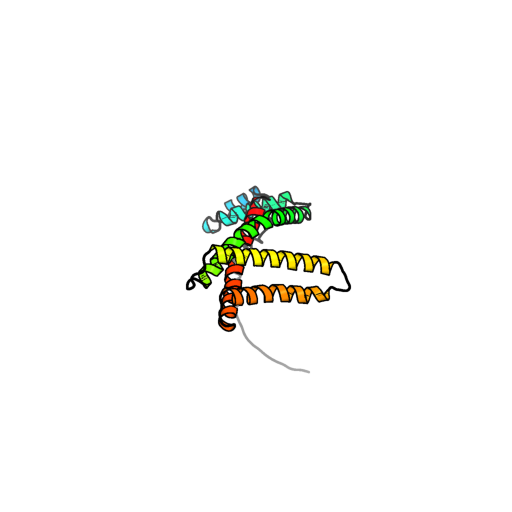5.825 -0.338 5.659 1.00 83.19 106 VAL A C 1
ATOM 853 O O . VAL A 1 106 ? -26.648 0.543 5.464 1.00 83.19 106 VAL A O 1
ATOM 856 N N . ARG A 1 107 ? -26.052 -1.311 6.552 1.00 79.00 107 ARG A N 1
ATOM 857 C CA . ARG A 1 107 ? -27.265 -1.410 7.389 1.00 79.00 107 ARG A CA 1
ATOM 858 C C . ARG A 1 107 ? -27.225 -0.544 8.657 1.00 79.00 107 ARG A C 1
ATOM 860 O O . ARG A 1 107 ? -27.994 -0.794 9.581 1.00 79.00 107 ARG A O 1
ATOM 867 N N . ARG A 1 108 ? -26.260 0.361 8.785 1.00 76.81 108 ARG A N 1
ATOM 868 C CA . ARG A 1 108 ? -26.070 1.218 9.959 1.00 76.81 108 ARG A CA 1
ATOM 869 C C . ARG A 1 108 ? -25.989 2.670 9.506 1.00 76.81 108 ARG A C 1
ATOM 871 O O . ARG A 1 108 ? -25.406 2.940 8.463 1.00 76.81 108 ARG A O 1
ATOM 878 N N . ASP A 1 109 ? -26.511 3.570 10.329 1.00 77.88 109 ASP A N 1
ATOM 879 C CA . ASP A 1 109 ? -26.577 5.012 10.062 1.00 77.88 109 ASP A CA 1
ATOM 880 C C . ASP A 1 109 ? -25.233 5.720 10.293 1.00 77.88 109 ASP A C 1
ATOM 882 O O . ASP A 1 109 ? -25.168 6.730 10.985 1.00 77.88 109 ASP A O 1
ATOM 886 N N . PHE A 1 110 ? -24.144 5.167 9.753 1.00 83.06 110 PHE A N 1
ATOM 887 C CA . PHE A 1 110 ? -22.852 5.848 9.751 1.00 83.06 110 PHE A CA 1
ATOM 888 C C . PHE A 1 110 ? -22.675 6.618 8.443 1.00 83.06 110 PHE A C 1
ATOM 890 O O . PHE A 1 110 ? -22.908 6.101 7.343 1.00 83.06 110 PHE A O 1
ATOM 897 N N . PHE A 1 111 ? -22.234 7.866 8.550 1.00 85.06 111 PHE A N 1
ATOM 898 C CA . PHE A 1 111 ? -21.920 8.681 7.384 1.00 85.06 111 PHE A CA 1
ATOM 899 C C . PHE A 1 111 ? -20.596 8.232 6.757 1.00 85.06 111 PHE A C 1
ATOM 901 O O . PHE A 1 111 ? -19.687 7.735 7.422 1.00 85.06 111 PHE A O 1
ATOM 908 N N . TYR A 1 112 ? -20.437 8.456 5.448 1.00 85.69 112 TYR A N 1
ATOM 909 C CA . TYR A 1 112 ? -19.167 8.169 4.765 1.00 85.69 112 TYR A CA 1
ATOM 910 C C . TYR A 1 112 ? -17.983 8.910 5.410 1.00 85.69 112 TYR A C 1
ATOM 912 O O . TYR A 1 112 ? -16.890 8.356 5.508 1.00 85.69 112 TYR A O 1
ATOM 920 N N . SER A 1 113 ? -18.213 10.131 5.900 1.00 86.19 113 SER A N 1
ATOM 921 C CA . SER A 1 113 ? -17.222 10.924 6.631 1.00 86.19 113 SER A CA 1
ATOM 922 C C . SER A 1 113 ? -16.709 10.217 7.886 1.00 86.19 113 SER A C 1
ATOM 924 O O . SER A 1 113 ? -15.516 10.273 8.162 1.00 86.19 113 SER A O 1
ATOM 926 N N . GLU A 1 114 ? -17.561 9.503 8.618 1.00 88.25 114 GLU A N 1
ATOM 927 C CA . GLU A 1 114 ? -17.168 8.789 9.837 1.00 88.25 114 GLU A CA 1
ATOM 928 C C . GLU A 1 114 ? -16.264 7.599 9.506 1.00 88.25 114 GLU A C 1
ATOM 930 O O . GLU A 1 114 ? -15.221 7.411 10.136 1.00 88.25 114 GLU A O 1
ATOM 935 N N . HIS A 1 115 ? -16.606 6.838 8.461 1.00 88.94 115 HIS A N 1
ATOM 936 C CA . HIS A 1 115 ? -15.749 5.771 7.940 1.00 88.94 115 HIS A CA 1
ATOM 937 C C . HIS A 1 115 ? -14.410 6.312 7.428 1.00 88.94 115 HIS A C 1
ATOM 939 O O . HIS A 1 115 ? -13.365 5.700 7.660 1.00 88.94 115 HIS A O 1
ATOM 945 N N . LEU A 1 116 ? -14.423 7.466 6.759 1.00 90.69 116 LEU A N 1
ATOM 946 C CA . LEU A 1 116 ? -13.220 8.111 6.246 1.00 90.69 116 LEU A CA 1
ATOM 947 C C . LEU A 1 116 ? -12.309 8.584 7.383 1.00 90.69 116 LEU A C 1
ATOM 949 O O . LEU A 1 116 ? -11.124 8.270 7.377 1.00 90.69 116 LEU A O 1
ATOM 953 N N . VAL A 1 117 ? -12.854 9.258 8.399 1.00 91.56 117 VAL A N 1
ATOM 954 C CA . VAL A 1 117 ? -12.093 9.686 9.584 1.00 91.56 117 VAL A CA 1
ATOM 955 C C . VAL A 1 117 ? -11.505 8.480 10.314 1.00 91.56 117 VAL A C 1
ATOM 957 O O . VAL A 1 117 ? -10.330 8.508 10.681 1.00 91.56 117 VAL A O 1
ATOM 960 N N . PHE A 1 118 ? -12.271 7.400 10.491 1.00 90.19 118 PHE A N 1
ATOM 961 C CA . PHE A 1 118 ? -11.761 6.159 11.082 1.00 90.19 118 PHE A CA 1
ATOM 962 C C . PHE A 1 118 ? -10.580 5.589 10.286 1.00 90.19 118 PHE A C 1
ATOM 964 O O . PHE A 1 118 ? -9.547 5.244 10.858 1.00 90.19 118 PHE A O 1
ATOM 971 N N . THR A 1 119 ? -10.713 5.552 8.962 1.00 92.25 119 THR A N 1
ATOM 972 C CA . THR A 1 119 ? -9.674 5.074 8.042 1.00 92.25 119 THR A CA 1
ATOM 973 C C . THR A 1 119 ? -8.408 5.918 8.132 1.00 92.25 119 THR A C 1
ATOM 975 O O . THR A 1 119 ? -7.318 5.376 8.291 1.00 92.25 119 THR A O 1
ATOM 978 N N . THR A 1 120 ? -8.539 7.243 8.099 1.00 91.94 120 THR A N 1
ATOM 979 C CA . THR A 1 120 ? -7.404 8.165 8.221 1.00 91.94 120 THR A CA 1
ATOM 980 C C . THR A 1 120 ? -6.684 7.991 9.555 1.00 91.94 120 THR A C 1
ATOM 982 O O . THR A 1 120 ? -5.459 7.909 9.586 1.00 91.94 120 THR A O 1
ATOM 985 N N . ASN A 1 121 ? -7.424 7.863 10.663 1.00 91.62 121 ASN A N 1
ATOM 986 C CA . ASN A 1 121 ? -6.825 7.583 11.970 1.00 91.62 121 ASN A CA 1
ATOM 987 C C . ASN A 1 121 ? -6.088 6.239 11.986 1.00 91.62 121 ASN A C 1
ATOM 989 O O . ASN A 1 121 ? -4.986 6.151 12.528 1.00 91.62 121 ASN A O 1
ATOM 993 N N . TYR A 1 122 ? -6.660 5.207 11.363 1.00 91.19 122 TYR A N 1
ATOM 994 C CA . TYR A 1 122 ? -6.010 3.907 11.245 1.00 91.19 122 TYR A CA 1
ATOM 995 C C . TYR A 1 122 ? -4.696 3.982 10.455 1.00 91.19 122 TYR A C 1
ATOM 997 O O . TYR A 1 122 ? -3.686 3.446 10.905 1.00 91.19 122 TYR A O 1
ATOM 1005 N N . TYR A 1 123 ? -4.677 4.695 9.329 1.00 91.00 123 TYR A N 1
ATOM 1006 C CA . TYR A 1 123 ? -3.460 4.903 8.542 1.00 91.00 123 TYR A CA 1
ATOM 1007 C C . TYR A 1 123 ? -2.402 5.702 9.302 1.00 91.00 123 TYR A C 1
ATOM 1009 O O . TYR A 1 123 ? -1.242 5.303 9.323 1.00 91.00 123 TYR A O 1
ATOM 1017 N N . ASN A 1 124 ? -2.789 6.782 9.985 1.00 92.81 124 ASN A N 1
ATOM 1018 C CA . ASN A 1 124 ? -1.867 7.556 10.821 1.00 92.81 124 ASN A CA 1
ATOM 1019 C C . ASN A 1 124 ? -1.229 6.682 11.904 1.00 92.81 124 ASN A C 1
ATOM 1021 O O . ASN A 1 124 ? -0.019 6.732 12.116 1.00 92.81 124 ASN A O 1
ATOM 1025 N N . PHE A 1 125 ? -2.034 5.842 12.555 1.00 93.75 125 PHE A N 1
ATOM 1026 C CA . PHE A 1 125 ? -1.542 4.870 13.519 1.00 93.75 125 PHE A CA 1
ATOM 1027 C C . PHE A 1 125 ? -0.604 3.838 12.877 1.00 93.75 125 PHE A C 1
ATOM 1029 O O . PHE A 1 125 ? 0.443 3.540 13.444 1.00 93.75 125 PHE A O 1
ATOM 1036 N N . PHE A 1 126 ? -0.933 3.324 11.689 1.00 92.38 126 PHE A N 1
ATOM 1037 C CA . PHE A 1 126 ? -0.084 2.388 10.951 1.00 92.38 126 PHE A CA 1
ATOM 1038 C C . PHE A 1 126 ? 1.279 3.005 10.610 1.00 92.38 126 PHE A C 1
ATOM 1040 O O . PHE A 1 126 ? 2.308 2.374 10.845 1.00 92.38 126 PHE A O 1
ATOM 1047 N N . TYR A 1 127 ? 1.309 4.251 10.128 1.00 91.69 127 TYR A N 1
ATOM 1048 C CA . TYR A 1 127 ? 2.555 4.969 9.848 1.00 91.69 127 TYR A CA 1
ATOM 1049 C C . TYR A 1 127 ? 3.365 5.250 11.116 1.00 91.69 127 TYR A C 1
ATOM 1051 O O . TYR A 1 127 ? 4.582 5.076 11.108 1.00 91.69 127 TYR A O 1
ATOM 1059 N N . LEU A 1 128 ? 2.706 5.629 12.215 1.00 94.31 128 LEU A N 1
ATOM 1060 C CA . LEU A 1 128 ? 3.357 5.834 13.509 1.00 94.31 128 LEU A CA 1
ATOM 1061 C C . LEU A 1 128 ? 3.954 4.530 14.058 1.00 94.31 128 LEU A C 1
ATOM 1063 O O . LEU A 1 128 ? 5.098 4.497 14.495 1.00 94.31 128 LEU A O 1
ATOM 1067 N N . ALA A 1 129 ? 3.197 3.436 14.032 1.00 93.62 129 ALA A N 1
ATOM 1068 C CA . ALA A 1 129 ? 3.684 2.142 14.490 1.00 93.62 129 ALA A CA 1
ATOM 1069 C C . ALA A 1 129 ? 4.820 1.626 13.591 1.00 93.62 129 ALA A C 1
ATOM 1071 O O . ALA A 1 129 ? 5.820 1.124 14.099 1.00 93.62 129 ALA A O 1
ATOM 1072 N N . GLY A 1 130 ? 4.708 1.804 12.272 1.00 92.25 130 GLY A N 1
ATOM 1073 C CA . GLY A 1 130 ? 5.748 1.443 11.310 1.00 92.25 130 GLY A CA 1
ATOM 1074 C C . GLY A 1 130 ? 7.048 2.223 11.515 1.00 92.25 130 GLY A C 1
ATOM 1075 O O . GLY A 1 130 ? 8.125 1.626 11.510 1.00 92.25 130 GLY A O 1
ATOM 1076 N N . SER A 1 131 ? 6.969 3.533 11.771 1.00 93.19 131 SER A N 1
ATOM 1077 C CA . SER A 1 131 ? 8.154 4.347 12.064 1.00 93.19 131 SER A CA 1
ATOM 1078 C C . SER A 1 131 ? 8.813 3.947 13.387 1.00 93.19 131 SER A C 1
ATOM 1080 O O . SER A 1 131 ? 10.038 3.846 13.451 1.00 93.19 131 SER A O 1
ATOM 1082 N N . LEU A 1 132 ? 8.026 3.605 14.414 1.00 93.94 132 LEU A N 1
ATOM 1083 C CA . LEU A 1 132 ? 8.544 3.041 15.664 1.00 93.94 132 LEU A CA 1
ATOM 1084 C C . LEU A 1 132 ? 9.219 1.679 15.454 1.00 93.94 132 LEU A C 1
ATOM 1086 O O . LEU A 1 132 ? 10.269 1.429 16.041 1.00 93.94 132 LEU A O 1
ATOM 1090 N N . VAL A 1 133 ? 8.663 0.811 14.603 1.00 93.12 133 VAL A N 1
ATOM 1091 C CA . VAL A 1 133 ? 9.286 -0.476 14.248 1.00 93.12 133 VAL A CA 1
ATOM 1092 C C . VAL A 1 133 ? 10.649 -0.257 13.590 1.00 93.12 133 VAL A C 1
ATOM 1094 O O . VAL A 1 133 ? 11.610 -0.930 13.963 1.00 93.12 133 VAL A O 1
ATOM 1097 N N . MET A 1 134 ? 10.756 0.696 12.658 1.00 91.38 134 MET A N 1
ATOM 1098 C CA . MET A 1 134 ? 12.037 1.053 12.038 1.00 91.38 134 MET A CA 1
ATOM 1099 C C . MET A 1 134 ? 13.032 1.592 13.073 1.00 91.38 134 MET A C 1
ATOM 1101 O O . MET A 1 134 ? 14.174 1.142 13.103 1.00 91.38 134 MET A O 1
ATOM 1105 N N . LEU A 1 135 ? 12.593 2.487 13.965 1.00 92.12 135 LEU A N 1
ATOM 1106 C CA . LEU A 1 135 ? 13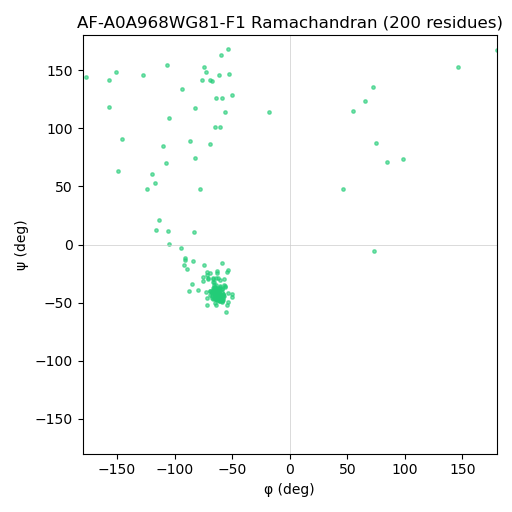.435 3.083 15.007 1.00 92.12 135 LEU A CA 1
ATOM 1107 C C . LEU A 1 135 ? 13.976 2.035 15.991 1.00 92.12 135 LEU A C 1
ATOM 1109 O O . LEU A 1 135 ? 15.169 2.002 16.276 1.00 92.12 135 LEU A O 1
ATOM 1113 N N . VAL A 1 136 ? 13.110 1.144 16.477 1.00 92.19 136 VAL A N 1
ATOM 1114 C CA . VAL A 1 136 ? 13.486 0.026 17.359 1.00 92.19 136 VAL A CA 1
ATOM 1115 C C . VAL A 1 136 ? 14.420 -0.946 16.639 1.00 92.19 136 VAL A C 1
ATOM 1117 O O . VAL A 1 136 ? 15.324 -1.500 17.260 1.00 92.19 136 VAL A O 1
ATOM 1120 N N . GLY A 1 137 ? 14.234 -1.139 15.331 1.00 88.00 137 GLY A N 1
ATOM 1121 C CA . GLY A 1 137 ? 15.085 -1.990 14.501 1.00 88.00 137 GLY A CA 1
ATOM 1122 C C . GLY A 1 137 ? 16.540 -1.523 14.401 1.00 88.00 137 GLY A C 1
ATOM 1123 O O . GLY A 1 137 ? 17.417 -2.357 14.191 1.00 88.00 137 GLY A O 1
ATOM 1124 N N . LEU A 1 138 ? 16.814 -0.230 14.604 1.00 89.81 138 LEU A N 1
ATOM 1125 C CA . LEU A 1 138 ? 18.176 0.319 14.625 1.00 89.81 138 LEU A CA 1
ATOM 1126 C C . LEU A 1 138 ? 18.938 -0.020 15.915 1.00 89.81 138 LEU A C 1
ATOM 1128 O O . LEU A 1 138 ? 20.161 0.095 15.950 1.00 89.81 138 LEU A O 1
ATOM 1132 N N . ILE A 1 139 ? 18.235 -0.429 16.978 1.00 92.25 139 ILE A N 1
ATOM 1133 C CA . ILE A 1 139 ? 18.824 -0.682 18.293 1.00 92.25 139 ILE A CA 1
ATOM 1134 C C . ILE A 1 139 ? 18.919 -2.206 18.521 1.00 92.25 139 ILE A C 1
ATOM 1136 O O . ILE A 1 139 ? 17.903 -2.862 18.774 1.00 92.25 139 ILE A O 1
ATOM 1140 N N . PRO A 1 140 ? 20.129 -2.798 18.502 1.00 82.12 140 PRO A N 1
ATOM 1141 C CA . PRO A 1 140 ? 20.308 -4.255 18.474 1.00 82.12 140 PRO A CA 1
ATOM 1142 C C . PRO A 1 140 ? 19.777 -4.995 19.716 1.00 82.12 140 PRO A C 1
ATOM 1144 O O . PRO A 1 140 ? 19.437 -6.172 19.625 1.00 82.12 140 PRO A O 1
ATOM 1147 N N . TYR A 1 141 ? 19.635 -4.321 20.862 1.00 84.38 141 TYR A N 1
ATOM 1148 C CA . TYR A 1 141 ? 19.223 -4.943 22.132 1.00 84.38 141 TYR A CA 1
ATOM 1149 C C . TYR A 1 141 ? 17.708 -4.946 22.398 1.00 84.38 141 TYR A C 1
ATOM 1151 O O . TYR A 1 141 ? 17.241 -5.653 23.290 1.00 84.38 141 TYR A O 1
ATOM 1159 N N . VAL A 1 142 ? 16.915 -4.184 21.637 1.00 88.00 142 VAL A N 1
ATOM 1160 C CA . VAL A 1 142 ? 15.456 -4.045 21.852 1.00 88.00 142 VAL A CA 1
ATOM 1161 C C . VAL A 1 142 ? 14.625 -4.575 20.686 1.00 88.00 142 VAL A C 1
ATOM 1163 O O . VAL A 1 142 ? 13.412 -4.382 20.634 1.00 88.00 142 VAL A O 1
ATOM 1166 N N . GLY A 1 143 ? 15.250 -5.316 19.769 1.00 83.56 143 GLY A N 1
ATOM 1167 C CA . GLY A 1 143 ? 14.596 -5.841 18.571 1.00 83.56 143 GLY A CA 1
ATOM 1168 C C . GLY A 1 143 ? 13.391 -6.751 18.837 1.00 83.56 143 GLY A C 1
ATOM 1169 O O . GLY A 1 143 ? 12.605 -6.972 17.926 1.00 83.56 143 GLY A O 1
ATOM 1170 N N . TRP A 1 144 ? 13.192 -7.261 20.054 1.00 88.69 144 TRP A N 1
ATOM 1171 C CA . TRP A 1 144 ? 12.004 -8.035 20.428 1.00 88.69 144 TRP A CA 1
ATOM 1172 C C . TRP A 1 144 ? 10.733 -7.172 20.550 1.00 88.69 144 TRP A C 1
ATOM 1174 O O . TRP A 1 144 ? 9.631 -7.664 20.306 1.00 88.69 144 TRP A O 1
ATOM 1184 N N . ILE A 1 145 ? 10.871 -5.872 20.843 1.00 90.75 145 ILE A N 1
ATOM 1185 C CA . ILE A 1 145 ? 9.751 -4.921 20.959 1.00 90.75 145 ILE A CA 1
ATOM 1186 C C . ILE A 1 145 ? 9.001 -4.792 19.627 1.00 90.75 145 ILE A C 1
ATOM 1188 O O . ILE A 1 145 ? 7.784 -4.601 19.613 1.00 90.75 145 ILE A O 1
ATOM 1192 N N . LYS A 1 146 ? 9.690 -4.989 18.494 1.00 90.25 146 LYS A N 1
ATOM 1193 C CA . LYS A 1 146 ? 9.067 -4.952 17.164 1.00 90.25 146 LYS A CA 1
ATOM 1194 C C . LYS A 1 146 ? 7.918 -5.955 17.028 1.00 90.25 146 LYS A C 1
ATOM 1196 O O . LYS A 1 146 ? 6.924 -5.641 16.387 1.00 90.25 146 LYS A O 1
ATOM 1201 N N . TYR A 1 147 ? 8.013 -7.130 17.658 1.00 90.75 147 TYR A N 1
ATOM 1202 C CA . TYR A 1 147 ? 6.958 -8.142 17.587 1.00 90.75 147 TYR A CA 1
ATOM 1203 C C . TYR A 1 147 ? 5.694 -7.670 18.309 1.00 90.75 147 TYR A C 1
ATOM 1205 O O . TYR A 1 147 ? 4.595 -7.820 17.781 1.00 90.75 147 TYR A O 1
ATOM 1213 N N . PHE A 1 148 ? 5.850 -7.018 19.465 1.00 93.25 148 PHE A N 1
ATOM 1214 C CA . PHE A 1 148 ? 4.735 -6.403 20.185 1.00 93.25 148 PHE A CA 1
ATOM 1215 C C . PHE A 1 148 ? 4.095 -5.268 19.382 1.00 93.25 148 PHE A C 1
ATOM 1217 O O . PHE A 1 148 ? 2.869 -5.196 19.308 1.00 93.25 148 PHE A O 1
ATOM 1224 N N . LEU A 1 149 ? 4.902 -4.428 18.724 1.00 92.06 149 LEU A N 1
ATOM 1225 C CA . LEU A 1 149 ? 4.400 -3.369 17.845 1.00 92.06 149 LEU A CA 1
ATOM 1226 C C . LEU A 1 149 ? 3.622 -3.937 16.650 1.00 92.06 149 LEU A C 1
ATOM 1228 O O . LEU A 1 149 ? 2.535 -3.454 16.351 1.00 92.06 149 LEU A O 1
ATOM 1232 N N . VAL A 1 150 ? 4.115 -5.002 16.012 1.00 90.19 150 VAL A N 1
ATOM 1233 C CA . VAL A 1 150 ? 3.413 -5.664 14.899 1.00 90.19 150 VAL A CA 1
ATOM 1234 C C . VAL A 1 150 ? 2.082 -6.265 15.359 1.00 90.19 150 VAL A C 1
ATOM 1236 O O . VAL A 1 150 ? 1.063 -6.083 14.695 1.00 90.19 150 VAL A O 1
ATOM 1239 N N . VAL A 1 151 ? 2.043 -6.925 16.520 1.00 92.69 151 VAL A N 1
ATOM 1240 C CA . VAL A 1 151 ? 0.779 -7.418 17.094 1.00 92.69 151 VAL A CA 1
ATOM 1241 C C . VAL A 1 151 ? -0.173 -6.253 17.380 1.00 92.69 151 VAL A C 1
ATOM 1243 O O . VAL A 1 151 ? -1.361 -6.328 17.064 1.00 92.69 151 VAL A O 1
ATOM 1246 N N . TRP A 1 152 ? 0.339 -5.140 17.907 1.00 93.00 152 TRP A N 1
ATOM 1247 C CA . TRP A 1 152 ? -0.452 -3.939 18.173 1.00 93.00 152 TRP A CA 1
ATOM 1248 C C . TRP A 1 152 ? -1.065 -3.342 16.898 1.00 93.00 152 TRP A C 1
ATOM 1250 O O . TRP A 1 152 ? -2.233 -2.946 16.918 1.00 93.00 152 TRP A O 1
ATOM 1260 N N . MET A 1 153 ? -0.341 -3.380 15.773 1.00 91.06 153 MET A N 1
ATOM 1261 C CA . MET A 1 153 ? -0.836 -2.953 14.456 1.00 91.06 153 MET A CA 1
ATOM 1262 C C . MET A 1 153 ? -2.055 -3.749 13.974 1.00 91.06 153 MET A C 1
ATOM 1264 O O . MET A 1 153 ? -2.907 -3.201 13.273 1.00 91.06 153 MET A O 1
ATOM 1268 N N . VAL A 1 154 ? -2.170 -5.019 14.371 1.00 89.75 154 VAL A N 1
ATOM 1269 C CA . VAL A 1 154 ? -3.302 -5.894 14.023 1.00 89.75 154 VAL A CA 1
ATOM 1270 C C . VAL A 1 154 ? -4.450 -5.757 15.025 1.00 89.75 154 VAL A C 1
ATOM 1272 O O . VAL A 1 154 ? -5.619 -5.725 14.640 1.00 89.75 154 VAL A O 1
ATOM 1275 N N . VAL A 1 155 ? -4.138 -5.645 16.318 1.00 91.44 155 VAL A N 1
ATOM 1276 C CA . VAL A 1 155 ? -5.147 -5.587 17.387 1.00 91.44 155 VAL A CA 1
ATOM 1277 C C . VAL A 1 155 ? -5.885 -4.248 17.403 1.00 91.44 155 VAL A C 1
ATOM 1279 O O . VAL A 1 155 ? -7.106 -4.225 17.571 1.00 91.44 155 VAL A O 1
ATOM 1282 N N . TYR A 1 156 ? -5.180 -3.133 17.202 1.00 91.38 156 TYR A N 1
ATOM 1283 C CA . TYR A 1 156 ? -5.768 -1.793 17.230 1.00 91.38 156 TYR A CA 1
ATOM 1284 C C . TYR A 1 156 ? -6.963 -1.613 16.273 1.00 91.38 156 TYR A C 1
ATOM 1286 O O . TYR A 1 156 ? -8.028 -1.215 16.753 1.00 91.38 156 TYR A O 1
ATOM 1294 N N . PRO A 1 157 ? -6.879 -1.937 14.964 1.00 87.81 157 PRO A N 1
ATOM 1295 C CA . PRO A 1 157 ? -8.019 -1.776 14.061 1.00 87.81 157 PRO A CA 1
ATOM 1296 C C . PRO A 1 157 ? -9.186 -2.701 14.406 1.00 87.81 157 PRO A C 1
ATOM 1298 O O . PRO A 1 157 ? -10.338 -2.284 14.298 1.00 87.81 157 PRO A O 1
ATOM 1301 N N . LEU A 1 158 ? -8.918 -3.925 14.876 1.00 89.31 158 LEU A N 1
ATOM 1302 C CA . LEU A 1 158 ? -9.966 -4.854 15.299 1.00 89.31 158 LEU A CA 1
ATOM 1303 C C . LEU A 1 158 ? -10.763 -4.284 16.485 1.00 89.31 158 LEU A C 1
ATOM 1305 O O . LEU A 1 158 ? -11.998 -4.288 16.482 1.00 89.31 158 LEU A O 1
ATOM 1309 N N . VAL A 1 159 ? -10.060 -3.743 17.485 1.00 89.00 159 VAL A N 1
ATOM 1310 C CA . VAL A 1 159 ? -10.672 -3.079 18.646 1.00 89.00 159 VAL A CA 1
ATOM 1311 C C . VAL A 1 159 ? -11.371 -1.781 18.231 1.00 89.00 159 VAL A C 1
ATOM 1313 O O . VAL A 1 159 ? -12.481 -1.513 18.695 1.00 89.00 159 VAL A O 1
ATOM 1316 N N . GLY A 1 160 ? -10.773 -1.006 17.325 1.00 87.56 160 GLY A N 1
ATOM 1317 C CA . GLY A 1 160 ? -11.345 0.221 16.774 1.00 87.56 160 GLY A CA 1
ATOM 1318 C C . GLY A 1 160 ? -12.686 -0.025 16.083 1.00 87.56 160 GLY A C 1
ATOM 1319 O O . GLY A 1 160 ? -13.676 0.627 16.413 1.00 87.56 160 GLY A O 1
ATOM 1320 N N . MET A 1 161 ? -12.761 -1.036 15.211 1.00 86.75 161 MET A N 1
ATOM 1321 C CA . MET A 1 161 ? -14.010 -1.444 14.560 1.00 86.75 161 MET A CA 1
ATOM 1322 C C . MET A 1 161 ? -15.054 -1.906 15.578 1.00 86.75 161 MET A C 1
ATOM 1324 O O . MET A 1 161 ? -16.224 -1.532 15.484 1.00 86.75 161 MET A O 1
ATOM 1328 N N . LYS A 1 162 ? -14.655 -2.689 16.586 1.00 87.25 162 LYS A N 1
ATOM 1329 C CA . LYS A 1 162 ? -15.579 -3.111 17.646 1.00 87.25 162 LYS A CA 1
ATOM 1330 C C . LYS A 1 162 ? -16.182 -1.903 18.371 1.00 87.25 162 LYS A C 1
ATOM 1332 O O . LYS A 1 162 ? -17.394 -1.873 18.576 1.00 87.25 162 LYS A O 1
ATOM 1337 N N . ARG A 1 163 ? -15.346 -0.936 18.760 1.00 84.75 163 ARG A N 1
ATOM 1338 C CA . ARG A 1 163 ? -15.752 0.243 19.539 1.00 84.75 163 ARG A CA 1
ATOM 1339 C C . ARG A 1 163 ? -16.624 1.200 18.730 1.00 84.75 163 ARG A C 1
ATOM 1341 O O . ARG A 1 163 ? -17.590 1.718 19.269 1.00 84.75 163 ARG A O 1
ATOM 1348 N N . MET A 1 164 ? -16.302 1.412 17.457 1.00 84.19 164 MET A N 1
ATOM 1349 C CA . MET A 1 164 ? -17.060 2.312 16.588 1.00 84.19 164 MET A CA 1
ATOM 1350 C C . MET A 1 164 ? -18.428 1.729 16.218 1.00 84.19 164 MET A C 1
ATOM 1352 O O . MET A 1 164 ? -19.439 2.414 16.312 1.00 84.19 164 MET A O 1
ATOM 1356 N N . TYR A 1 165 ? -18.480 0.449 15.835 1.00 81.50 165 TYR A N 1
ATOM 1357 C CA . TYR A 1 165 ? -19.706 -0.155 15.306 1.00 81.50 165 TYR A CA 1
ATOM 1358 C C . TYR A 1 165 ? -20.560 -0.890 16.351 1.00 81.50 165 TYR A C 1
ATOM 1360 O O . TYR A 1 165 ? -21.617 -1.410 15.985 1.00 81.50 165 TYR A O 1
ATOM 1368 N N . ASN A 1 166 ? -20.112 -0.976 17.613 1.00 79.88 166 ASN A N 1
ATOM 1369 C CA . ASN A 1 166 ? -20.800 -1.631 18.739 1.00 79.88 166 ASN A CA 1
ATOM 1370 C C . ASN A 1 166 ? -21.371 -3.026 18.396 1.00 79.88 166 ASN A C 1
ATOM 1372 O O . ASN A 1 166 ? -22.529 -3.344 18.669 1.00 79.88 166 ASN A O 1
ATOM 1376 N N . GLN A 1 167 ? -20.560 -3.879 17.758 1.00 79.75 167 GLN A N 1
ATOM 1377 C CA . GLN A 1 167 ? -20.935 -5.251 17.380 1.00 79.75 167 GLN A CA 1
ATOM 1378 C C . GLN A 1 167 ? -20.261 -6.302 18.271 1.00 79.75 167 GLN A C 1
ATOM 1380 O O . GLN A 1 167 ? -19.184 -6.083 18.827 1.00 79.75 167 GLN A O 1
ATOM 1385 N N . GLY A 1 168 ? -20.898 -7.474 18.385 1.00 85.75 168 GLY A N 1
ATOM 1386 C CA . GLY A 1 168 ? -20.311 -8.631 19.064 1.00 85.75 168 GLY A CA 1
ATOM 1387 C C . GLY A 1 168 ? -19.018 -9.092 18.384 1.00 85.75 168 GLY A C 1
ATOM 1388 O O . GLY A 1 168 ? -18.905 -9.031 17.158 1.00 85.75 168 GLY A O 1
ATOM 1389 N N . TRP A 1 169 ? -18.060 -9.581 19.177 1.00 86.25 169 TRP A N 1
ATOM 1390 C CA . TRP A 1 169 ? -16.705 -9.933 18.727 1.00 86.25 169 TRP A CA 1
ATOM 1391 C C . TRP A 1 169 ? -16.668 -10.837 17.490 1.00 86.25 169 TRP A C 1
ATOM 1393 O O . TRP A 1 169 ? -15.903 -10.562 16.571 1.00 86.25 169 TRP A O 1
ATOM 1403 N N . PHE A 1 170 ? -17.532 -11.855 17.421 1.00 87.00 170 PHE A N 1
ATOM 1404 C CA . PHE A 1 170 ? -17.581 -12.766 16.275 1.00 87.00 170 PHE A CA 1
ATOM 1405 C C . PHE A 1 170 ? -17.958 -12.050 14.968 1.00 87.00 170 PHE A C 1
ATOM 1407 O O . PHE A 1 170 ? -17.286 -12.207 13.952 1.00 87.00 170 PHE A O 1
ATOM 1414 N N . LYS A 1 171 ? -18.984 -11.187 14.998 1.00 86.62 171 LYS A N 1
ATOM 1415 C CA . LYS A 1 171 ? -19.402 -10.413 13.816 1.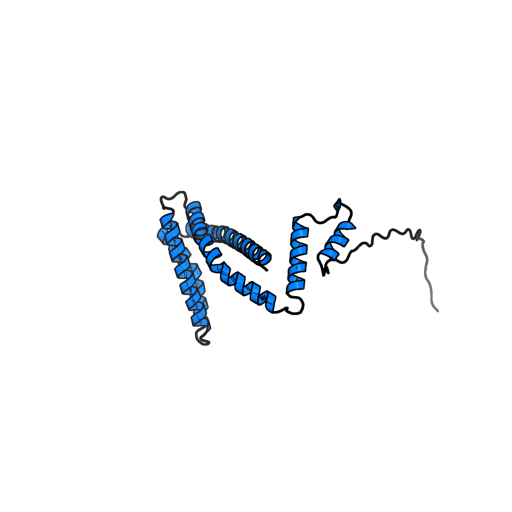00 86.62 171 LYS A CA 1
ATOM 1416 C C . LYS A 1 171 ? -18.312 -9.435 13.382 1.00 86.62 171 LYS A C 1
ATOM 1418 O O . LYS A 1 171 ? -18.073 -9.293 12.186 1.00 86.62 171 LYS A O 1
ATOM 1423 N N . THR A 1 172 ? -17.644 -8.791 14.340 1.00 89.06 172 THR A N 1
ATOM 1424 C CA . THR A 1 172 ? -16.527 -7.879 14.059 1.00 89.06 172 THR A CA 1
ATOM 1425 C C . THR A 1 172 ? -15.353 -8.620 13.431 1.00 89.06 172 THR A C 1
ATOM 1427 O O . THR A 1 172 ? -14.809 -8.134 12.450 1.00 89.06 172 THR A O 1
ATOM 1430 N N . PHE A 1 173 ? -14.999 -9.805 13.931 1.00 90.19 173 PHE A N 1
ATOM 1431 C CA . PHE A 1 173 ? -13.905 -10.605 13.381 1.00 90.19 173 PHE A CA 1
ATOM 1432 C C . PHE A 1 173 ? -14.183 -11.070 11.946 1.00 90.19 173 PHE A C 1
ATOM 1434 O O . PHE A 1 173 ? -13.341 -10.885 11.071 1.00 90.19 173 PHE A O 1
ATOM 1441 N N . VAL A 1 174 ? -15.385 -11.594 11.673 1.00 92.31 174 VAL A N 1
ATOM 1442 C CA . VAL A 1 174 ? -15.781 -12.011 10.314 1.00 92.31 174 VAL A CA 1
ATOM 1443 C C . VAL A 1 174 ? -15.723 -10.829 9.345 1.00 92.31 174 VAL A C 1
ATOM 1445 O O . VAL A 1 174 ? -15.150 -10.933 8.263 1.00 92.31 174 VAL A O 1
ATOM 1448 N N . LYS A 1 175 ? -16.258 -9.674 9.750 1.00 90.06 175 LYS A N 1
ATOM 1449 C CA . LYS A 1 175 ? -16.207 -8.449 8.945 1.00 90.06 175 LYS A CA 1
ATOM 1450 C C . LYS A 1 175 ? -14.788 -7.926 8.754 1.00 90.06 175 LYS A C 1
ATOM 1452 O O . LYS A 1 175 ? -14.446 -7.509 7.658 1.00 90.06 175 LYS A O 1
ATOM 1457 N N . PHE A 1 176 ? -13.960 -7.967 9.789 1.00 91.38 176 PHE A N 1
ATOM 1458 C CA . PHE A 1 176 ? -12.555 -7.585 9.698 1.00 91.38 176 PHE A CA 1
ATOM 1459 C C . PHE A 1 176 ? -11.807 -8.473 8.702 1.00 91.38 176 PHE A C 1
ATOM 1461 O O . PHE A 1 176 ? -11.094 -7.961 7.849 1.00 91.38 176 PHE A O 1
ATOM 1468 N N . SER A 1 177 ? -12.032 -9.788 8.739 1.00 92.44 177 SER A N 1
ATOM 1469 C CA . SER A 1 177 ? -11.453 -10.712 7.762 1.00 92.44 177 SER A CA 1
ATOM 1470 C C . SER A 1 177 ? -11.924 -10.399 6.336 1.00 92.44 177 SER A C 1
ATOM 1472 O O . SER A 1 177 ? -11.094 -10.243 5.445 1.00 92.44 177 SER A O 1
ATOM 1474 N N . MET A 1 178 ? -13.231 -10.198 6.121 1.00 93.69 178 MET A N 1
ATOM 1475 C CA . MET A 1 178 ? -13.772 -9.782 4.816 1.00 93.69 178 MET A CA 1
ATOM 1476 C C . MET A 1 178 ? -13.177 -8.457 4.327 1.00 93.69 178 MET A C 1
ATOM 1478 O O . MET A 1 178 ? -12.822 -8.342 3.158 1.00 93.69 178 MET A O 1
ATOM 1482 N N . LEU A 1 179 ? -13.041 -7.472 5.218 1.00 93.38 179 LEU A N 1
ATOM 1483 C CA . LEU A 1 179 ? -12.416 -6.187 4.920 1.00 93.38 179 LEU A CA 1
ATOM 1484 C C . LEU A 1 179 ? -10.980 -6.387 4.430 1.00 93.38 179 LEU A C 1
ATOM 1486 O O . LEU A 1 179 ? -10.637 -5.843 3.388 1.00 93.38 179 LEU A O 1
ATOM 1490 N N . TRP A 1 180 ? -10.172 -7.195 5.124 1.00 91.81 180 TRP A N 1
ATOM 1491 C CA . TRP A 1 180 ? -8.800 -7.506 4.709 1.00 91.81 180 TRP A CA 1
ATOM 1492 C C . TRP A 1 180 ? -8.730 -8.188 3.345 1.00 91.81 180 TRP A C 1
ATOM 1494 O O . TRP A 1 180 ? -7.887 -7.813 2.536 1.00 91.81 180 TRP A O 1
ATOM 1504 N N . PHE A 1 181 ? -9.618 -9.143 3.061 1.00 94.94 181 PHE A N 1
ATOM 1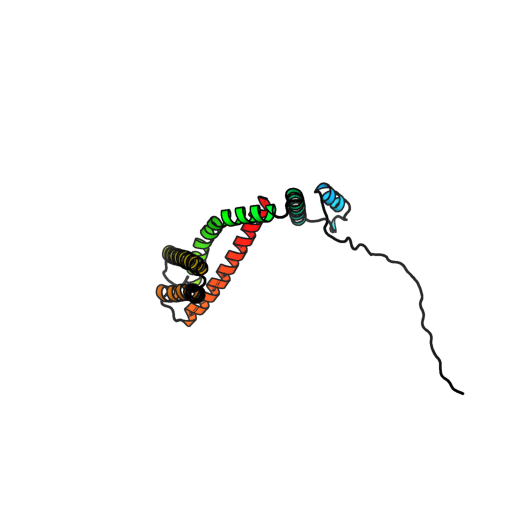505 C CA . PHE A 1 181 ? -9.656 -9.807 1.756 1.00 94.94 181 PHE A CA 1
ATOM 1506 C C . PHE A 1 181 ? -10.020 -8.840 0.624 1.00 94.94 181 PHE A C 1
ATOM 1508 O O . PHE A 1 181 ? -9.308 -8.767 -0.376 1.00 94.94 181 PHE A O 1
ATOM 1515 N N . ILE A 1 182 ? -11.101 -8.072 0.786 1.00 95.44 182 ILE A N 1
ATOM 1516 C CA . ILE A 1 182 ? -11.562 -7.125 -0.238 1.00 95.44 182 ILE A CA 1
ATOM 1517 C C . ILE A 1 182 ? -10.522 -6.021 -0.430 1.00 95.44 182 ILE A C 1
ATOM 1519 O O . ILE A 1 182 ? -10.145 -5.707 -1.555 1.00 95.44 182 ILE A O 1
ATOM 1523 N N . PHE A 1 183 ? -10.022 -5.449 0.663 1.00 94.44 183 PHE A N 1
ATOM 1524 C CA . PHE A 1 183 ? -9.007 -4.409 0.602 1.00 94.44 183 PHE A CA 1
ATOM 1525 C C . PHE A 1 183 ? -7.701 -4.927 -0.010 1.00 94.44 183 PHE A C 1
ATOM 1527 O O . PHE A 1 183 ? -7.135 -4.262 -0.871 1.00 94.44 183 PHE A O 1
ATOM 1534 N N . GLY A 1 184 ? -7.268 -6.141 0.345 1.00 95.00 184 GLY A N 1
ATOM 1535 C CA . GLY A 1 184 ? -6.100 -6.795 -0.247 1.00 95.00 184 GLY A CA 1
ATOM 1536 C C . GLY A 1 184 ? -6.223 -6.979 -1.761 1.00 95.00 184 GLY A C 1
ATOM 1537 O O . GLY A 1 184 ? -5.260 -6.732 -2.484 1.00 95.00 184 GLY A O 1
ATOM 1538 N N . PHE A 1 185 ? -7.417 -7.312 -2.261 1.00 96.12 185 PHE A N 1
ATOM 1539 C CA . PHE A 1 185 ? -7.685 -7.341 -3.700 1.00 96.12 185 PHE A CA 1
ATOM 1540 C C . PHE A 1 185 ? -7.483 -5.960 -4.347 1.00 96.12 185 PHE A C 1
ATOM 1542 O O . PHE A 1 185 ? -6.746 -5.849 -5.326 1.00 96.12 185 PHE A O 1
ATOM 1549 N N . PHE A 1 186 ? -8.048 -4.890 -3.778 1.00 95.75 186 PHE A N 1
ATOM 1550 C CA . PHE A 1 186 ? -7.851 -3.531 -4.304 1.00 95.75 186 PHE A CA 1
ATOM 1551 C C . PHE A 1 186 ? -6.395 -3.058 -4.231 1.00 95.75 186 PHE A C 1
ATOM 1553 O O . PHE A 1 186 ? -5.925 -2.413 -5.164 1.00 95.75 186 PHE A O 1
ATOM 1560 N N . VAL A 1 187 ? -5.666 -3.409 -3.168 1.00 95.06 187 VAL A N 1
ATOM 1561 C CA . VAL A 1 187 ? -4.222 -3.149 -3.063 1.00 95.06 187 VAL A CA 1
ATOM 1562 C C . VAL A 1 187 ? -3.472 -3.873 -4.178 1.00 95.06 187 VAL A C 1
ATOM 1564 O O . VAL A 1 187 ? -2.662 -3.251 -4.857 1.00 95.06 187 VAL A O 1
ATOM 1567 N N . SER A 1 188 ? -3.768 -5.154 -4.421 1.00 95.19 188 SER A N 1
ATOM 1568 C CA . SER A 1 188 ? -3.121 -5.912 -5.498 1.00 95.19 188 SER A CA 1
ATOM 1569 C C . SER A 1 188 ? -3.374 -5.292 -6.874 1.00 95.19 188 SER A C 1
ATOM 1571 O O . SER A 1 188 ? -2.439 -5.129 -7.654 1.00 95.19 188 SER A O 1
ATOM 1573 N N . LEU A 1 189 ? -4.608 -4.852 -7.139 1.00 95.94 189 LEU A N 1
ATOM 1574 C CA . LEU A 1 189 ? -4.966 -4.163 -8.375 1.00 95.94 189 LEU A CA 1
ATOM 1575 C C . LEU A 1 189 ? -4.212 -2.834 -8.511 1.00 95.94 189 LEU A C 1
ATOM 1577 O O . LEU A 1 189 ? -3.662 -2.550 -9.572 1.00 95.94 189 LEU A O 1
ATOM 1581 N N . ALA A 1 190 ? -4.148 -2.043 -7.439 1.00 94.94 190 ALA A N 1
ATOM 1582 C CA . ALA A 1 190 ? -3.430 -0.773 -7.427 1.00 94.94 190 ALA A CA 1
ATOM 1583 C C . ALA A 1 190 ? -1.925 -0.957 -7.686 1.00 94.94 190 ALA A C 1
ATOM 1585 O O . ALA A 1 190 ? -1.350 -0.187 -8.450 1.00 94.94 190 ALA A O 1
ATOM 1586 N N . LEU A 1 191 ? -1.304 -2.000 -7.123 1.00 94.62 191 LEU A N 1
ATOM 1587 C CA . LEU A 1 191 ? 0.103 -2.331 -7.375 1.00 94.62 191 LEU A CA 1
ATOM 1588 C C . LEU A 1 191 ? 0.349 -2.772 -8.823 1.00 94.62 191 LEU A C 1
ATOM 1590 O O . LEU A 1 191 ? 1.337 -2.359 -9.419 1.00 94.62 191 LEU A O 1
ATOM 1594 N N . VAL A 1 192 ? -0.546 -3.571 -9.415 1.00 94.81 192 VAL A N 1
ATOM 1595 C CA . VAL A 1 192 ? -0.438 -3.960 -10.834 1.00 94.81 192 VAL A CA 1
ATOM 1596 C C . VAL A 1 192 ? -0.517 -2.733 -11.742 1.00 94.81 192 VAL A C 1
ATOM 1598 O O . VAL A 1 192 ? 0.279 -2.603 -12.670 1.00 94.81 192 VAL A O 1
ATOM 1601 N N . VAL A 1 193 ? -1.447 -1.817 -11.461 1.00 94.06 193 VAL A N 1
ATOM 1602 C CA . VAL A 1 193 ? -1.578 -0.558 -12.208 1.00 94.06 193 VAL A CA 1
ATOM 1603 C C . VAL A 1 193 ? -0.330 0.310 -12.044 1.00 94.06 193 VAL A C 1
ATOM 1605 O O . VAL A 1 193 ? 0.164 0.839 -13.035 1.00 94.06 193 VAL A O 1
ATOM 1608 N N . ASP A 1 194 ? 0.210 0.430 -10.831 1.00 93.75 194 ASP A N 1
ATOM 1609 C CA . ASP A 1 194 ? 1.428 1.206 -10.580 1.00 93.75 194 ASP A CA 1
ATOM 1610 C C . ASP A 1 194 ? 2.642 0.628 -11.320 1.00 93.75 194 ASP A C 1
ATOM 1612 O O . ASP A 1 194 ? 3.324 1.348 -12.045 1.00 93.75 194 ASP A O 1
ATOM 1616 N N . VAL A 1 195 ? 2.853 -0.691 -11.255 1.00 92.69 195 VAL A N 1
ATOM 1617 C CA . VAL A 1 195 ? 3.915 -1.369 -12.017 1.00 92.69 195 VAL A CA 1
ATOM 1618 C C . VAL A 1 195 ? 3.739 -1.153 -13.518 1.00 92.69 195 VAL A C 1
ATOM 1620 O O . VAL A 1 195 ? 4.718 -0.903 -14.218 1.00 92.69 195 VAL A O 1
ATOM 1623 N N . PHE A 1 196 ? 2.507 -1.204 -14.026 1.00 91.31 196 PHE A N 1
ATOM 1624 C CA . PHE A 1 196 ? 2.232 -0.923 -15.433 1.00 91.31 196 PHE A CA 1
ATOM 1625 C C . PHE A 1 196 ? 2.593 0.522 -15.811 1.00 91.31 196 PHE A C 1
ATOM 1627 O O . PHE A 1 196 ? 3.227 0.741 -16.842 1.00 91.31 196 PHE A O 1
ATOM 1634 N N . ILE A 1 197 ? 2.265 1.504 -14.967 1.00 91.69 197 ILE A N 1
ATOM 1635 C CA . ILE A 1 197 ? 2.645 2.912 -15.171 1.00 91.69 197 ILE A CA 1
ATOM 1636 C C . ILE A 1 197 ? 4.168 3.075 -15.156 1.00 91.69 197 ILE A C 1
ATOM 1638 O O . ILE A 1 197 ? 4.717 3.759 -16.022 1.00 91.69 197 ILE A O 1
ATOM 1642 N N . ILE A 1 198 ? 4.861 2.434 -14.215 1.00 91.38 198 ILE A N 1
ATOM 1643 C CA . ILE A 1 198 ? 6.326 2.461 -14.133 1.00 91.38 198 ILE A CA 1
ATOM 1644 C C . ILE A 1 198 ? 6.932 1.868 -15.411 1.00 91.38 198 ILE A C 1
ATOM 1646 O O . ILE A 1 198 ? 7.792 2.495 -16.020 1.00 91.38 198 ILE A O 1
ATOM 1650 N N . MET A 1 199 ? 6.426 0.727 -15.884 1.00 87.06 199 MET A N 1
ATOM 1651 C CA . MET A 1 199 ? 6.876 0.090 -17.131 1.00 87.06 199 MET A CA 1
ATOM 1652 C C . MET A 1 199 ? 6.603 0.926 -18.387 1.00 87.06 199 MET A C 1
ATOM 1654 O O . MET A 1 199 ? 7.326 0.803 -19.370 1.00 87.06 199 MET A O 1
ATOM 1658 N N . LEU A 1 200 ? 5.562 1.764 -18.384 1.00 86.25 200 LEU A N 1
ATOM 1659 C CA . LEU A 1 200 ? 5.312 2.717 -19.470 1.00 86.25 200 LEU A CA 1
ATOM 1660 C C . LEU A 1 200 ? 6.251 3.928 -19.429 1.00 86.25 200 LEU A C 1
ATOM 1662 O O . LEU A 1 200 ? 6.486 4.539 -20.473 1.00 86.25 200 LEU A O 1
ATOM 1666 N N . THR A 1 201 ? 6.722 4.284 -18.233 1.00 86.44 201 THR A N 1
ATOM 1667 C CA . THR A 1 201 ? 7.569 5.456 -17.979 1.00 86.44 201 THR A CA 1
ATOM 1668 C C . THR A 1 201 ? 9.051 5.161 -18.226 1.00 86.44 201 THR A C 1
ATOM 1670 O O . THR A 1 201 ? 9.777 6.050 -18.669 1.00 86.44 201 THR A O 1
ATOM 1673 N N . LEU A 1 202 ? 9.495 3.934 -17.934 1.00 83.56 202 LEU A N 1
ATOM 1674 C CA . LEU A 1 202 ? 10.853 3.446 -18.202 1.00 83.56 202 LEU A CA 1
ATOM 1675 C C . LEU A 1 202 ? 11.129 3.309 -19.705 1.00 83.56 202 LEU A C 1
ATOM 1677 O O . LEU A 1 202 ? 12.274 3.666 -20.076 1.00 83.56 202 LEU A O 1
#

Solvent-accessible surface area (backbone atoms only — not comparable to full-atom values): 12148 Å² total; per-residue (Å²): 141,80,83,91,86,82,90,80,88,90,84,88,86,78,76,94,75,86,77,89,80,82,78,76,74,83,79,88,85,61,79,39,65,70,59,48,52,52,57,48,67,74,40,57,84,91,70,40,73,51,73,68,58,44,54,51,49,46,48,53,26,52,50,49,60,74,33,60,97,37,79,70,51,55,60,49,55,49,50,50,53,51,60,69,43,45,64,59,55,51,62,57,46,49,61,49,51,17,48,52,51,44,64,78,44,62,94,47,99,71,54,69,66,56,38,38,53,53,41,53,52,49,49,54,49,48,54,52,50,50,52,49,38,55,59,40,61,74,38,88,90,49,52,71,55,42,59,57,48,54,52,45,67,58,49,51,58,57,52,47,52,30,68,74,66,74,50,60,68,68,62,43,49,56,49,51,53,51,48,52,55,55,48,48,52,53,50,52,53,51,51,53,53,49,53,50,52,49,65,72,71,106